Protein AF-A0A4V6J152-F1 (afdb_monomer_lite)

pLDDT: mean 87.38, std 19.33, range [33.75, 98.94]

Sequence (204 aa):
MKRNVLANSVRLAILCTPVIITGLITSVQAAGPCNSADAMTYVCSGSEANGIDLTGSSLNVSTTPGFGVDTTDVHALELTNSGGDLIFKDENQSKIVGGEIGITAINDNSATNMMVSTSGHVNGGSYAVSAQNNGSGATVITTTGTINSGNVGLNVVNGSNTTGLTITTNNEFGVGKDAINAANNGSGATVITKQALLTAETWD

Organism: Raoultella terrigena (NCBI:txid577)

Secondary structure (DSSP, 8-state):
----------------------------S---SEEESSSSEEEE-SEESS-EEEEESSEEEEE-TT-EEE-SSSEEEEEEESSEEEEEEE-S--EEE-SSEEEEEEE-TTEEEEEEEE-SEEEESSEEEEEEE-SSS-EEEEE-S-EEESSEEEEEEE-TT---EEEEE---EEESSEEEEEEE-SSSPEEEEE----------

Structure (mmCIF, N/CA/C/O backbone):
data_AF-A0A4V6J152-F1
#
_entry.id   AF-A0A4V6J152-F1
#
loop_
_atom_site.group_PDB
_atom_site.id
_atom_site.type_symbol
_atom_site.label_atom_id
_atom_site.label_alt_id
_atom_site.label_comp_id
_atom_site.label_asym_id
_atom_site.label_entity_id
_atom_site.label_seq_id
_atom_site.pdbx_PDB_ins_code
_atom_site.Cartn_x
_atom_site.Cartn_y
_atom_site.Cartn_z
_atom_site.occupancy
_atom_site.B_iso_or_equiv
_atom_site.auth_seq_id
_atom_site.auth_comp_id
_atom_site.auth_asym_id
_atom_site.auth_atom_id
_atom_site.pdbx_PDB_model_num
ATOM 1 N N . MET A 1 1 ? 38.956 2.524 43.783 1.00 41.50 1 MET A N 1
ATOM 2 C CA . MET A 1 1 ? 38.528 3.522 42.777 1.00 41.50 1 MET A CA 1
ATOM 3 C C . MET A 1 1 ? 37.089 3.209 42.381 1.00 41.50 1 MET A C 1
ATOM 5 O O . MET A 1 1 ? 36.866 2.195 41.736 1.00 41.50 1 MET A O 1
ATOM 9 N N . LYS A 1 2 ? 36.106 3.994 42.843 1.00 41.44 2 LYS A N 1
ATOM 10 C CA . LYS A 1 2 ? 34.690 3.835 42.464 1.00 41.44 2 LYS A CA 1
ATOM 11 C C . LYS A 1 2 ? 34.427 4.696 41.223 1.00 41.44 2 LYS A C 1
ATOM 13 O O . LYS A 1 2 ? 34.628 5.905 41.276 1.00 41.44 2 LYS A O 1
ATOM 18 N N . ARG A 1 3 ? 34.045 4.073 40.105 1.00 43.59 3 ARG A N 1
ATOM 19 C CA . ARG A 1 3 ? 33.625 4.755 38.871 1.00 43.59 3 ARG A CA 1
ATOM 20 C C . ARG A 1 3 ? 32.152 5.147 39.014 1.00 43.59 3 ARG A C 1
ATOM 22 O O . ARG A 1 3 ? 31.290 4.276 38.993 1.00 43.59 3 ARG A O 1
ATOM 29 N N . ASN A 1 4 ? 31.884 6.443 39.163 1.00 46.09 4 ASN A N 1
ATOM 30 C CA . ASN A 1 4 ? 30.545 7.008 39.006 1.00 46.09 4 ASN A CA 1
ATOM 31 C C . ASN A 1 4 ? 30.176 6.966 37.518 1.00 46.09 4 ASN A C 1
ATOM 33 O O . ASN A 1 4 ? 30.762 7.692 36.718 1.00 46.09 4 ASN A O 1
ATOM 37 N N . VAL A 1 5 ? 29.226 6.109 37.149 1.00 52.84 5 VAL A N 1
ATOM 38 C CA . VAL A 1 5 ? 28.584 6.153 35.833 1.00 52.84 5 VAL A CA 1
ATOM 39 C C . VAL A 1 5 ? 27.413 7.124 35.951 1.00 52.84 5 VAL A C 1
ATOM 41 O O . VAL A 1 5 ? 26.432 6.838 36.631 1.00 52.84 5 VAL A O 1
ATOM 44 N N . LEU A 1 6 ? 27.546 8.305 35.348 1.00 47.34 6 LEU A N 1
ATOM 45 C CA . LEU A 1 6 ? 26.440 9.248 35.199 1.00 47.34 6 LEU A CA 1
ATOM 46 C C . LEU A 1 6 ? 25.456 8.666 34.177 1.00 47.34 6 LEU A C 1
ATOM 48 O O . LEU A 1 6 ? 25.810 8.459 33.017 1.00 47.34 6 LEU A O 1
ATOM 52 N N . ALA A 1 7 ? 24.236 8.369 34.625 1.00 51.12 7 ALA A N 1
ATOM 53 C CA . ALA A 1 7 ? 23.145 7.921 33.773 1.00 51.12 7 ALA A CA 1
ATOM 54 C C . ALA A 1 7 ? 22.702 9.073 32.859 1.00 51.12 7 ALA A C 1
ATOM 56 O O . ALA A 1 7 ? 22.104 10.050 33.309 1.00 51.12 7 ALA A O 1
ATOM 57 N N . ASN A 1 8 ? 23.016 8.959 31.570 1.00 39.25 8 ASN A N 1
ATOM 58 C CA . ASN A 1 8 ? 22.578 9.896 30.546 1.00 39.25 8 ASN A CA 1
ATOM 59 C C . ASN A 1 8 ? 21.123 9.558 30.185 1.00 39.25 8 ASN A C 1
ATOM 61 O O . ASN A 1 8 ? 20.873 8.561 29.512 1.00 39.25 8 ASN A O 1
ATOM 65 N N . SER A 1 9 ? 20.157 10.328 30.687 1.00 46.72 9 SER A N 1
ATOM 66 C CA . SER A 1 9 ? 18.736 10.133 30.379 1.00 46.72 9 SER A CA 1
ATOM 67 C C . SER A 1 9 ? 18.235 11.284 29.511 1.00 46.72 9 SER A C 1
ATOM 69 O O . SER A 1 9 ? 18.218 12.438 29.929 1.00 46.72 9 SER A O 1
ATOM 71 N N . VAL A 1 10 ? 17.842 10.960 28.279 1.00 39.78 10 VAL A N 1
ATOM 72 C CA . VAL A 1 10 ? 17.193 11.888 27.347 1.00 39.78 10 VAL A CA 1
ATOM 73 C C . VAL A 1 10 ? 15.685 11.758 27.544 1.00 39.78 10 VAL A C 1
ATOM 75 O O . VAL A 1 10 ? 15.140 10.662 27.431 1.00 39.78 10 VAL A O 1
ATOM 78 N N . ARG A 1 11 ? 15.000 12.863 27.859 1.00 52.22 11 ARG A N 1
ATOM 79 C CA . ARG A 1 11 ? 13.532 12.927 27.887 1.00 52.22 11 ARG A CA 1
ATOM 80 C C . ARG A 1 11 ? 13.035 13.615 26.621 1.00 52.22 11 ARG A C 1
ATOM 82 O O . ARG A 1 11 ? 13.348 14.778 26.391 1.00 52.22 11 ARG A O 1
ATOM 89 N N . LEU A 1 12 ? 12.264 12.886 25.817 1.00 33.75 12 LEU A N 1
ATOM 90 C CA . LEU A 1 12 ? 11.577 13.406 24.639 1.00 33.75 12 LEU A CA 1
ATOM 91 C C . LEU A 1 12 ? 10.215 13.967 25.075 1.00 33.75 12 LEU A C 1
ATOM 93 O O . LEU A 1 12 ? 9.364 13.218 25.548 1.00 33.75 12 LEU A O 1
ATOM 97 N N . ALA A 1 13 ? 10.020 15.281 24.957 1.00 36.53 13 ALA A N 1
ATOM 98 C CA . ALA A 1 13 ? 8.729 15.924 25.187 1.00 36.53 13 ALA A CA 1
ATOM 99 C C . ALA A 1 13 ? 8.035 16.137 23.835 1.00 36.53 13 ALA A C 1
ATOM 101 O O . ALA A 1 13 ? 8.492 16.941 23.025 1.00 36.53 13 ALA A O 1
ATOM 102 N N . ILE A 1 14 ? 6.948 15.406 23.582 1.00 45.44 14 ILE A N 1
ATOM 103 C CA . ILE A 1 14 ? 6.098 15.623 22.407 1.00 45.44 14 ILE A CA 1
ATOM 104 C C . ILE A 1 14 ? 5.148 16.776 22.742 1.00 45.44 14 ILE A C 1
ATOM 106 O O . ILE A 1 14 ? 4.235 16.626 23.552 1.00 45.44 14 ILE A O 1
ATOM 110 N N . LEU A 1 15 ? 5.381 17.945 22.143 1.00 43.62 15 LEU A N 1
ATOM 111 C CA . LEU A 1 15 ? 4.451 19.071 22.197 1.00 43.62 15 LEU A CA 1
ATOM 112 C C . LEU A 1 15 ? 3.338 18.828 21.173 1.00 43.62 15 LEU A C 1
ATOM 114 O O . LEU A 1 15 ? 3.529 19.035 19.979 1.00 43.62 15 LEU A O 1
ATOM 118 N N . CYS A 1 16 ? 2.177 18.372 21.640 1.00 41.34 16 CYS A N 1
ATOM 119 C CA . CYS A 1 16 ? 0.971 18.292 20.824 1.00 41.34 16 CYS A CA 1
ATOM 120 C C . CYS A 1 16 ? 0.215 19.621 20.954 1.00 41.34 16 CYS A C 1
ATOM 122 O O . CYS A 1 16 ? -0.564 19.817 21.884 1.00 41.34 16 CYS A O 1
ATOM 124 N N . THR A 1 17 ? 0.499 20.581 20.073 1.00 43.53 17 THR A N 1
ATOM 125 C CA . THR A 1 17 ? -0.325 21.791 19.960 1.00 43.53 17 THR A CA 1
ATOM 126 C C . THR A 1 17 ? -1.456 21.515 18.971 1.00 43.53 17 THR A C 1
ATOM 128 O O . THR A 1 17 ? -1.154 21.222 17.811 1.00 43.53 17 THR A O 1
ATOM 131 N N . PRO A 1 18 ? -2.739 21.596 19.368 1.00 55.41 18 PRO A N 1
ATOM 132 C CA . PRO A 1 18 ? -3.831 21.435 18.421 1.00 55.41 18 PRO A CA 1
ATOM 133 C C . PRO A 1 18 ? -3.817 22.594 17.422 1.00 55.41 18 PRO A C 1
ATOM 135 O O . PRO A 1 18 ? -3.805 23.764 17.808 1.00 55.41 18 PRO A O 1
ATOM 138 N N . VAL A 1 19 ? -3.828 22.268 16.131 1.00 57.06 19 VAL A N 1
ATOM 139 C CA . VAL A 1 19 ? -4.108 23.241 15.076 1.00 57.06 19 VAL A CA 1
ATOM 140 C C . VAL A 1 19 ? -5.620 23.445 15.053 1.00 57.06 19 VAL A C 1
ATOM 142 O O . VAL A 1 19 ? -6.371 22.529 14.729 1.00 57.06 19 VAL A O 1
ATOM 145 N N . ILE A 1 20 ? -6.077 24.639 15.427 1.00 54.41 20 ILE A N 1
ATOM 146 C CA . ILE A 1 20 ? -7.471 25.052 15.253 1.00 54.41 20 ILE A CA 1
ATOM 147 C C . ILE A 1 20 ? -7.547 25.779 13.910 1.00 54.41 20 ILE A C 1
ATOM 149 O O . ILE A 1 20 ? -7.072 26.907 13.792 1.00 54.41 20 ILE A O 1
ATOM 153 N N . ILE A 1 21 ? -8.124 25.133 12.895 1.00 52.88 21 ILE A N 1
ATOM 154 C CA . ILE A 1 21 ? -8.462 25.788 11.626 1.00 52.88 21 ILE A CA 1
ATOM 155 C C . ILE A 1 21 ? -9.874 26.361 11.768 1.00 52.88 21 ILE A C 1
ATOM 157 O O . ILE A 1 21 ? -10.846 25.616 11.877 1.00 52.88 21 ILE A O 1
ATOM 161 N N . THR A 1 22 ? -9.998 27.687 11.789 1.00 53.81 22 THR A N 1
ATOM 162 C CA . THR A 1 22 ? -11.284 28.395 11.772 1.00 53.81 22 THR A CA 1
ATOM 163 C C . THR A 1 22 ? -11.578 29.000 10.396 1.00 53.81 22 THR A C 1
ATOM 165 O O . THR A 1 22 ? -10.876 29.900 9.945 1.00 53.81 22 THR A O 1
ATOM 168 N N . GLY A 1 23 ? -12.698 28.566 9.800 1.00 48.41 23 GLY A N 1
ATOM 169 C CA . GLY A 1 23 ? -13.441 29.252 8.724 1.00 48.41 23 GLY A CA 1
ATOM 170 C C . GLY A 1 23 ? -13.255 28.649 7.323 1.00 48.41 23 GLY A C 1
ATOM 171 O O . GLY A 1 23 ? -12.183 28.160 7.009 1.00 48.41 23 GLY A O 1
ATOM 172 N N . LEU A 1 24 ? -14.223 28.656 6.399 1.00 43.69 24 LEU A N 1
ATOM 173 C CA . LEU A 1 24 ? -15.630 29.086 6.358 1.00 43.69 24 LEU A CA 1
ATOM 174 C C . LEU A 1 24 ? -16.245 28.395 5.109 1.00 43.69 24 LEU A C 1
ATOM 176 O O . LEU A 1 24 ? -15.623 28.377 4.051 1.00 43.69 24 LEU A O 1
ATOM 180 N N . ILE A 1 25 ? -17.438 27.806 5.228 1.00 67.31 25 ILE A N 1
ATOM 181 C CA . ILE A 1 25 ? -18.128 27.004 4.193 1.00 67.31 25 ILE A CA 1
ATOM 182 C C . ILE A 1 25 ? -18.664 27.833 3.010 1.00 67.31 25 ILE A C 1
ATOM 184 O O . ILE A 1 25 ? -19.407 28.779 3.243 1.00 67.31 25 ILE A O 1
ATOM 188 N N . THR A 1 26 ? -18.419 27.412 1.757 1.00 39.34 26 THR A N 1
ATOM 189 C CA . THR A 1 26 ? -19.343 27.641 0.616 1.00 39.34 26 THR A CA 1
ATOM 190 C C . THR A 1 26 ? -19.213 26.563 -0.475 1.00 39.34 26 THR A C 1
ATOM 192 O O . THR A 1 26 ? -18.421 26.669 -1.402 1.00 39.34 26 THR A O 1
ATOM 195 N N . SER A 1 27 ? -20.013 25.503 -0.363 1.00 38.28 27 SER A N 1
ATOM 196 C CA . SER A 1 27 ? -20.834 24.896 -1.431 1.00 38.28 27 SER A CA 1
ATOM 197 C C . SER A 1 27 ? -21.295 23.516 -0.963 1.00 38.28 27 SER A C 1
ATOM 199 O O . SER A 1 27 ? -20.507 22.691 -0.514 1.00 38.28 27 SER A O 1
ATOM 201 N N . VAL A 1 28 ? -22.609 23.291 -1.015 1.00 41.38 28 VAL A N 1
ATOM 202 C CA . VAL A 1 28 ? -23.239 21.993 -0.758 1.00 41.38 28 VAL A CA 1
ATOM 203 C C . VAL A 1 28 ? -23.026 21.134 -2.002 1.00 41.38 28 VAL A C 1
ATOM 205 O O . VAL A 1 28 ? -23.906 20.983 -2.842 1.00 41.38 28 VAL A O 1
ATOM 208 N N . GLN A 1 29 ? -21.813 20.625 -2.147 1.00 39.59 29 GLN A N 1
ATOM 209 C CA . GLN A 1 29 ? -21.581 19.328 -2.756 1.00 39.59 29 GLN A CA 1
ATOM 210 C C . GLN A 1 29 ? -21.375 18.396 -1.565 1.00 39.59 29 GLN A C 1
ATOM 212 O O . GLN A 1 29 ? -20.727 18.803 -0.601 1.00 39.59 29 GLN A O 1
ATOM 217 N N . ALA A 1 30 ? -21.982 17.207 -1.554 1.00 40.59 30 ALA A N 1
ATOM 218 C CA . ALA A 1 30 ? -21.592 16.198 -0.576 1.00 40.59 30 ALA A CA 1
ATOM 219 C C . ALA A 1 30 ? -20.097 15.967 -0.810 1.00 40.59 30 ALA A C 1
ATOM 221 O O . ALA A 1 30 ? -19.714 15.370 -1.814 1.00 40.59 30 ALA A O 1
ATOM 222 N N . ALA A 1 31 ? -19.271 16.610 0.014 1.00 56.25 31 ALA A N 1
ATOM 223 C CA . ALA A 1 31 ? -17.834 16.500 -0.039 1.00 56.25 31 ALA A CA 1
ATOM 224 C C . ALA A 1 31 ? -17.567 15.007 0.100 1.00 56.25 31 ALA A C 1
ATOM 226 O O . ALA A 1 31 ? -17.970 14.415 1.103 1.00 56.25 31 ALA A O 1
ATOM 227 N N . GLY A 1 32 ? -17.029 14.389 -0.954 1.00 71.12 32 GLY A N 1
ATOM 228 C CA . GLY A 1 32 ? -16.692 12.976 -0.904 1.00 71.12 32 GLY A CA 1
ATOM 229 C C . GLY A 1 32 ? -15.794 12.724 0.310 1.00 71.12 32 GLY A C 1
ATOM 230 O O . GLY A 1 32 ? -15.137 13.657 0.788 1.00 71.12 32 GLY A O 1
ATOM 231 N N . PRO A 1 33 ? -15.748 11.489 0.822 1.00 87.25 33 PRO A N 1
ATOM 232 C CA . PRO A 1 33 ? -14.997 11.182 2.036 1.00 87.25 33 PRO A CA 1
ATOM 233 C C . PRO A 1 33 ? -13.556 11.673 2.004 1.00 87.25 33 PRO A C 1
ATOM 235 O O . PRO A 1 33 ? -13.026 12.074 3.034 1.00 87.25 33 PRO A O 1
ATOM 238 N N . CYS A 1 34 ? -12.946 11.693 0.818 1.00 93.00 34 CYS A N 1
ATOM 239 C CA . CYS A 1 34 ? -11.611 12.210 0.567 1.00 93.00 34 CYS A CA 1
ATOM 240 C C . CYS A 1 34 ? -11.671 13.501 -0.254 1.00 93.00 34 CYS A C 1
ATOM 242 O O . CYS A 1 34 ? -11.958 13.479 -1.451 1.00 93.00 34 CYS A O 1
ATOM 244 N N . ASN A 1 35 ? -11.352 14.626 0.384 1.00 90.44 35 ASN A N 1
ATOM 245 C CA . ASN A 1 35 ? -11.324 15.934 -0.268 1.00 90.44 35 ASN A CA 1
ATOM 246 C C . ASN A 1 35 ? -9.907 16.286 -0.720 1.00 90.44 35 ASN A C 1
ATOM 248 O O . ASN A 1 35 ? -8.951 16.102 0.036 1.00 90.44 35 ASN A O 1
ATOM 252 N N . SER A 1 36 ? -9.771 16.820 -1.936 1.00 84.25 36 SER A N 1
ATOM 253 C CA . SER A 1 36 ? -8.486 17.295 -2.452 1.00 84.25 36 SER A CA 1
ATOM 254 C C . SER A 1 36 ? -8.027 18.533 -1.672 1.00 84.25 36 SER A C 1
ATOM 256 O O . SER A 1 36 ? -8.687 19.574 -1.721 1.00 84.25 36 SER A O 1
ATOM 258 N N . ALA A 1 37 ? -6.902 18.437 -0.967 1.00 73.69 37 ALA A N 1
ATOM 259 C CA . ALA A 1 37 ? -6.234 19.575 -0.335 1.00 73.69 37 ALA A CA 1
ATOM 260 C C . ALA A 1 37 ? -5.439 20.413 -1.359 1.00 73.69 37 ALA A C 1
ATOM 262 O O . ALA A 1 37 ? -5.283 21.619 -1.181 1.00 73.69 37 ALA A O 1
ATOM 263 N N . ASP A 1 38 ? -4.981 19.778 -2.443 1.00 78.75 38 ASP A N 1
ATOM 264 C CA . ASP A 1 38 ? -4.366 20.376 -3.632 1.00 78.75 38 ASP A CA 1
ATOM 265 C C . ASP A 1 38 ? -4.446 19.384 -4.817 1.00 78.75 38 ASP A C 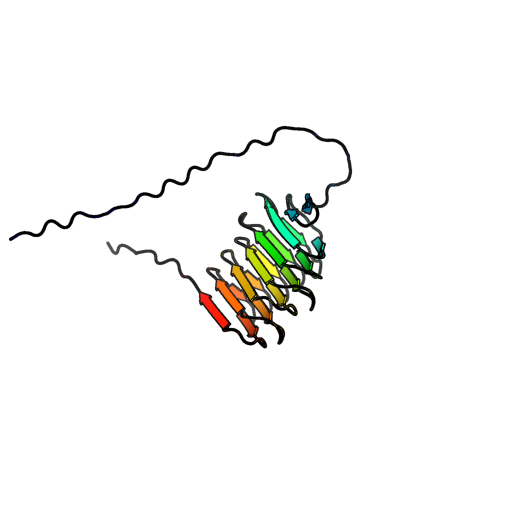1
ATOM 267 O O . ASP A 1 38 ? -5.191 18.409 -4.756 1.00 78.75 38 ASP A O 1
ATOM 271 N N . ALA A 1 39 ? -3.712 19.626 -5.911 1.00 73.56 39 ALA A N 1
ATOM 272 C CA . ALA A 1 39 ? -3.819 18.842 -7.147 1.00 73.56 39 ALA A CA 1
ATOM 273 C C . ALA A 1 39 ? -3.516 17.334 -6.998 1.00 73.56 39 ALA A C 1
ATOM 275 O O . ALA A 1 39 ? -3.868 16.569 -7.895 1.00 73.56 39 ALA A O 1
ATOM 276 N N . MET A 1 40 ? -2.836 16.906 -5.927 1.00 81.94 40 MET A N 1
ATOM 277 C CA . MET A 1 40 ? -2.374 15.516 -5.749 1.00 81.94 40 MET A CA 1
ATOM 278 C C . MET A 1 40 ? -2.537 15.004 -4.308 1.00 81.94 40 MET A C 1
ATOM 280 O O . MET A 1 40 ? -2.317 13.819 -4.050 1.00 81.94 40 MET A O 1
ATOM 284 N N . THR A 1 41 ? -2.936 15.869 -3.372 1.00 91.56 41 THR A N 1
ATOM 285 C CA . THR A 1 41 ? -3.114 15.544 -1.956 1.00 91.56 41 THR A CA 1
ATOM 286 C C . THR A 1 41 ? -4.587 15.407 -1.599 1.00 91.56 41 THR A C 1
ATOM 288 O O . THR A 1 41 ? -5.382 16.301 -1.877 1.00 91.56 41 THR A O 1
ATOM 291 N N . TYR A 1 42 ? -4.943 14.326 -0.911 1.00 95.00 42 TYR A N 1
ATOM 292 C CA . TYR A 1 42 ? -6.293 14.025 -0.448 1.00 95.00 42 TYR A CA 1
ATOM 293 C C . TYR A 1 42 ? -6.309 13.840 1.069 1.00 95.00 42 TYR A C 1
ATOM 295 O O . TYR A 1 42 ? -5.433 13.190 1.645 1.00 95.00 42 TYR A O 1
ATOM 303 N N . VAL A 1 43 ? -7.331 14.394 1.716 1.00 96.06 43 VAL A N 1
ATOM 304 C CA . VAL A 1 43 ? -7.587 14.212 3.147 1.00 96.06 43 VAL A CA 1
ATOM 305 C C . VAL A 1 43 ? -8.937 13.525 3.310 1.00 96.06 43 VAL A C 1
ATOM 307 O O . VAL A 1 43 ? -9.978 14.099 2.984 1.00 96.06 43 VAL A O 1
ATOM 310 N N . CYS A 1 44 ? -8.894 12.286 3.789 1.00 96.94 44 CYS A N 1
ATOM 311 C CA . CYS A 1 44 ? -10.041 11.423 4.014 1.00 96.94 44 CYS A CA 1
ATOM 312 C C . CYS A 1 44 ? -10.578 11.564 5.441 1.00 96.94 44 CYS A C 1
ATOM 314 O O . CYS A 1 44 ? -9.818 11.503 6.408 1.00 96.94 44 CYS A O 1
ATOM 316 N N 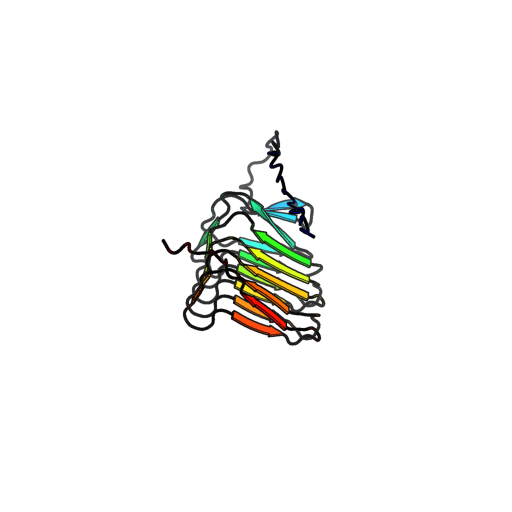. SER A 1 45 ? -11.887 11.746 5.581 1.00 95.50 45 SER A N 1
ATOM 317 C CA . SER A 1 45 ? -12.563 12.003 6.853 1.00 95.50 45 SER A CA 1
ATOM 318 C C . SER A 1 45 ? -13.972 11.417 6.863 1.00 95.50 45 SER A C 1
ATOM 320 O O . SER A 1 45 ? -14.534 11.152 5.807 1.00 95.50 45 SER A O 1
ATOM 322 N N . GLY A 1 46 ? -14.549 11.254 8.055 1.00 94.00 46 GLY A N 1
ATOM 323 C CA . GLY A 1 46 ? -15.908 10.733 8.205 1.00 94.00 46 GLY A CA 1
ATOM 324 C C . GLY A 1 46 ? -16.009 9.211 8.072 1.00 94.00 46 GLY A C 1
ATOM 325 O O . GLY A 1 46 ? -15.018 8.514 7.882 1.00 94.00 46 GLY A O 1
ATOM 326 N N . SER A 1 47 ? -17.226 8.695 8.232 1.00 93.69 47 SER A N 1
ATOM 327 C CA . SER A 1 47 ? -17.506 7.262 8.162 1.00 93.69 47 SER A CA 1
ATOM 328 C C . SER A 1 47 ? -18.313 6.961 6.912 1.00 93.69 47 SER A C 1
ATOM 330 O O . SER A 1 47 ? -19.393 7.517 6.728 1.00 93.69 47 SER A O 1
ATOM 332 N N . GLU A 1 48 ? -17.831 6.009 6.128 1.00 93.94 48 GLU A N 1
ATOM 333 C CA . GLU A 1 48 ? -18.400 5.655 4.836 1.00 93.94 48 GLU A CA 1
ATOM 334 C C . GLU A 1 48 ? -18.917 4.225 4.817 1.00 93.94 48 GLU A C 1
ATOM 336 O O . GLU A 1 48 ? -18.335 3.327 5.427 1.00 93.94 48 GLU A O 1
ATOM 341 N N . ALA A 1 49 ? -20.013 4.027 4.087 1.00 95.19 49 ALA A N 1
ATOM 342 C CA . ALA A 1 49 ? -20.612 2.715 3.846 1.00 95.19 49 ALA A CA 1
ATOM 343 C C . ALA A 1 49 ? -20.375 2.200 2.416 1.00 95.19 49 ALA A C 1
ATOM 345 O O . ALA A 1 49 ? -20.765 1.081 2.102 1.00 95.19 49 ALA A O 1
ATOM 346 N N . ASN A 1 50 ? -19.765 3.020 1.557 1.00 95.94 50 ASN A N 1
ATOM 347 C CA . ASN A 1 50 ? -19.409 2.667 0.185 1.00 95.94 50 ASN A CA 1
ATOM 348 C C . ASN A 1 50 ? -17.884 2.684 0.044 1.00 95.94 50 ASN A C 1
ATOM 350 O O . ASN A 1 50 ? -17.205 3.423 0.763 1.00 95.94 50 ASN A O 1
ATOM 354 N N . GLY A 1 51 ? -17.366 1.899 -0.896 1.00 96.44 51 GLY A N 1
ATOM 355 C CA . GLY A 1 51 ? -15.965 1.928 -1.290 1.00 96.44 51 GLY A CA 1
ATOM 356 C C . GLY A 1 51 ? -15.551 3.300 -1.821 1.00 96.44 51 GLY A C 1
ATOM 357 O O . GLY A 1 51 ? -16.365 4.071 -2.339 1.00 96.44 51 GLY A O 1
ATOM 358 N N . ILE A 1 52 ? -14.271 3.613 -1.654 1.00 97.06 52 ILE A N 1
ATOM 359 C CA . ILE A 1 52 ? -13.666 4.862 -2.103 1.00 97.06 52 ILE A CA 1
ATOM 360 C C . ILE A 1 52 ? -12.623 4.547 -3.167 1.00 97.06 52 ILE A C 1
ATOM 362 O O . ILE A 1 52 ? -11.623 3.896 -2.869 1.00 97.06 52 ILE A O 1
ATOM 366 N N . ASP A 1 53 ? -12.801 5.130 -4.349 1.00 96.50 53 ASP A N 1
ATOM 367 C CA . ASP A 1 53 ? -11.862 4.996 -5.459 1.00 96.50 53 ASP A CA 1
ATOM 368 C C . ASP A 1 53 ? -11.167 6.338 -5.716 1.00 96.50 53 ASP A C 1
ATOM 370 O O . ASP A 1 53 ? -11.812 7.348 -6.016 1.00 96.50 53 ASP A O 1
ATOM 374 N N . LEU A 1 54 ? -9.838 6.362 -5.609 1.00 95.75 54 LEU A N 1
ATOM 375 C CA . LEU A 1 54 ? -9.011 7.528 -5.915 1.00 95.75 54 LEU A CA 1
ATOM 376 C C . LEU A 1 54 ? -8.045 7.205 -7.050 1.00 95.75 54 LEU A C 1
ATOM 378 O O . LEU A 1 54 ? -7.225 6.292 -6.960 1.00 95.75 54 LEU A O 1
ATOM 382 N N . THR A 1 55 ? -8.096 8.015 -8.104 1.00 94.62 55 THR A N 1
ATOM 383 C CA . THR A 1 55 ? -7.208 7.908 -9.265 1.00 94.62 55 THR A CA 1
ATOM 384 C C . THR A 1 55 ? -6.388 9.183 -9.431 1.00 94.62 55 THR A C 1
ATOM 386 O O . THR A 1 55 ? -6.947 10.278 -9.347 1.00 94.62 55 THR A O 1
ATOM 389 N N . GLY A 1 56 ? -5.090 9.078 -9.720 1.00 91.75 56 GLY A N 1
ATOM 390 C CA . GLY A 1 56 ? -4.233 10.256 -9.906 1.00 91.75 56 GLY A CA 1
ATOM 391 C C . GLY A 1 56 ? -2.975 9.993 -10.730 1.00 91.75 56 GLY A C 1
ATOM 392 O O . GLY A 1 56 ? -2.627 8.851 -11.014 1.00 91.75 56 GLY A O 1
ATOM 393 N N . SER A 1 57 ? -2.288 11.065 -11.135 1.00 93.12 57 SER A N 1
ATOM 394 C CA . SER A 1 57 ? -0.929 11.020 -11.715 1.00 93.12 57 SER A CA 1
ATOM 395 C C . SER A 1 57 ? 0.178 11.198 -10.666 1.00 93.12 57 SER A C 1
ATOM 397 O O . SER A 1 57 ? 1.346 11.335 -11.017 1.00 93.12 57 SER A O 1
ATOM 399 N N . SER A 1 58 ? -0.239 11.334 -9.410 1.00 94.69 58 SER A N 1
ATOM 400 C CA . SER A 1 58 ? 0.460 11.132 -8.145 1.00 94.69 58 SER A CA 1
ATOM 401 C C . SER A 1 58 ? -0.638 11.167 -7.078 1.00 94.69 58 SER A C 1
ATOM 403 O O . SER A 1 58 ? -1.610 11.918 -7.224 1.00 94.69 58 SER A O 1
ATOM 405 N N . LEU A 1 59 ? -0.520 10.351 -6.036 1.00 96.75 59 LEU A N 1
ATOM 406 C CA . LEU A 1 59 ? -1.491 10.292 -4.947 1.00 96.75 59 LEU A CA 1
ATOM 407 C C . LEU A 1 59 ? -0.779 10.487 -3.613 1.00 96.75 59 LEU A C 1
ATOM 409 O O . LEU A 1 59 ? 0.109 9.719 -3.262 1.00 96.75 59 LEU A O 1
ATOM 413 N N . ASN A 1 60 ? -1.207 11.483 -2.846 1.00 97.25 60 ASN A N 1
ATOM 414 C CA . ASN A 1 60 ? -0.794 11.689 -1.464 1.00 97.25 60 ASN A CA 1
ATOM 415 C C . ASN A 1 60 ? -2.036 11.738 -0.570 1.00 97.25 60 ASN A C 1
ATOM 417 O O . ASN A 1 60 ? -2.687 12.767 -0.432 1.00 97.25 60 ASN A O 1
ATOM 421 N N . VAL A 1 61 ? -2.407 10.601 -0.003 1.00 98.12 61 VAL A N 1
ATOM 422 C CA . VAL A 1 61 ? -3.663 10.395 0.711 1.00 98.12 61 VAL A CA 1
ATOM 423 C C . VAL A 1 61 ? -3.381 10.268 2.202 1.00 98.12 61 VAL A C 1
ATOM 425 O O . VAL A 1 61 ? -2.569 9.445 2.623 1.00 98.12 61 VAL A O 1
ATOM 428 N N . SER A 1 62 ? -4.074 11.060 3.013 1.00 97.69 62 SER A N 1
ATOM 429 C CA . SER A 1 62 ? -4.018 10.987 4.475 1.00 97.69 62 SER A CA 1
ATOM 430 C C . SER A 1 62 ? -5.411 10.893 5.082 1.00 97.69 62 SER A C 1
ATOM 432 O O . SER A 1 62 ? -6.391 11.261 4.439 1.00 97.69 62 SER A O 1
ATOM 434 N N . THR A 1 63 ? -5.513 10.401 6.312 1.00 97.81 63 THR A N 1
ATOM 435 C CA . THR A 1 63 ? -6.789 10.303 7.037 1.00 97.81 63 THR A CA 1
ATOM 436 C C . THR A 1 63 ? -6.872 11.332 8.166 1.00 97.81 63 THR A C 1
ATOM 438 O O . THR A 1 63 ? -5.853 11.858 8.623 1.00 97.81 63 THR A O 1
ATOM 441 N N . THR A 1 64 ? -8.081 11.611 8.652 1.00 96.62 64 THR A N 1
ATOM 442 C CA . THR A 1 64 ? -8.328 12.350 9.901 1.00 96.62 64 THR A CA 1
ATOM 443 C C . THR A 1 64 ? -8.886 11.427 10.985 1.00 96.62 64 THR A C 1
ATOM 445 O O . THR A 1 64 ? -9.434 10.369 10.666 1.00 96.62 64 THR A O 1
ATOM 448 N N . PRO A 1 65 ? -8.845 11.824 12.271 1.00 97.06 65 PRO A N 1
ATOM 449 C CA . PRO A 1 65 ? -9.565 11.113 13.322 1.00 97.06 65 PRO A CA 1
ATOM 450 C C . PRO A 1 65 ? -11.035 10.879 12.960 1.00 97.06 65 PRO A C 1
ATOM 452 O O . PRO A 1 65 ? -11.707 11.778 12.452 1.00 97.06 65 PRO A O 1
ATOM 455 N N . GLY A 1 66 ? -11.522 9.667 13.228 1.00 94.06 66 GLY A N 1
ATOM 456 C CA . GLY A 1 66 ? -12.891 9.258 12.910 1.00 94.06 66 GLY A CA 1
ATOM 457 C C . GLY A 1 66 ? -13.113 8.826 11.460 1.00 94.06 66 GLY A C 1
ATOM 458 O O . GLY A 1 66 ? -14.249 8.500 11.126 1.00 94.06 66 GLY A O 1
ATOM 459 N N . PHE A 1 67 ? -12.070 8.806 10.620 1.00 97.69 67 PHE A N 1
ATOM 460 C CA . PHE A 1 67 ? -12.169 8.204 9.298 1.00 97.69 67 PHE A CA 1
ATOM 461 C C . PHE A 1 67 ? -12.426 6.690 9.391 1.00 97.69 67 PHE A C 1
ATOM 463 O O . PHE A 1 67 ? -11.829 5.986 10.212 1.00 97.69 67 PHE A O 1
ATOM 470 N N . GLY A 1 68 ? -13.299 6.178 8.530 1.00 97.88 68 GLY A N 1
ATOM 471 C CA . GLY A 1 68 ? -13.507 4.747 8.360 1.00 97.88 68 GLY A CA 1
ATOM 472 C C . GLY A 1 68 ? -14.353 4.432 7.135 1.00 97.88 68 GLY A C 1
ATOM 473 O O . GLY A 1 68 ? -15.183 5.233 6.719 1.00 97.88 68 GLY A O 1
ATOM 474 N N . VAL A 1 69 ? -14.151 3.244 6.585 1.00 98.44 69 VAL A N 1
ATOM 475 C CA . VAL A 1 69 ? -14.947 2.672 5.503 1.00 98.44 69 VAL A CA 1
ATOM 476 C C . VAL A 1 69 ?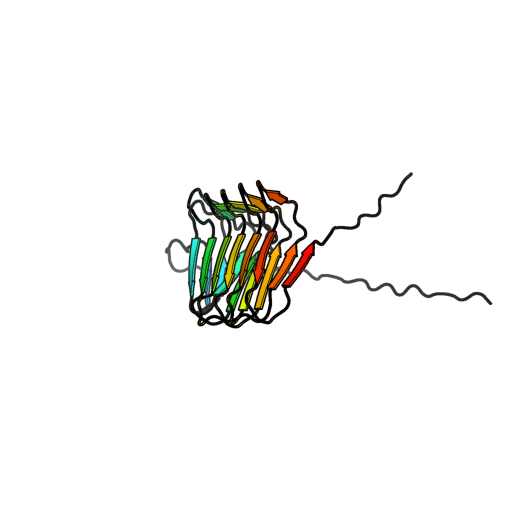 -15.370 1.277 5.937 1.00 98.44 69 VAL A C 1
ATOM 478 O O . VAL A 1 69 ? -14.524 0.451 6.273 1.00 98.44 69 VAL A O 1
ATOM 481 N N . ASP A 1 70 ? -16.671 1.021 5.965 1.00 97.94 70 ASP A N 1
ATOM 482 C CA . ASP A 1 70 ? -17.250 -0.284 6.281 1.00 97.94 70 ASP A CA 1
ATOM 483 C C . ASP A 1 70 ? -18.264 -0.637 5.197 1.00 97.94 70 ASP A C 1
ATOM 485 O O . ASP A 1 70 ? -19.425 -0.231 5.255 1.00 97.94 70 ASP A O 1
ATOM 489 N N . THR A 1 71 ? -17.785 -1.322 4.162 1.00 97.81 71 THR A N 1
ATOM 490 C CA . THR A 1 71 ? -18.543 -1.601 2.941 1.00 97.81 71 THR A CA 1
ATOM 491 C C . THR A 1 71 ? -18.526 -3.087 2.597 1.00 97.81 71 THR A C 1
ATOM 493 O O . THR A 1 71 ? -17.627 -3.842 2.971 1.00 97.81 71 THR A O 1
ATOM 496 N N . THR A 1 72 ? -19.531 -3.508 1.833 1.00 97.94 72 THR A N 1
ATOM 497 C CA . THR A 1 72 ? -19.562 -4.811 1.158 1.00 97.94 72 THR A CA 1
ATOM 498 C C . THR A 1 72 ? -19.020 -4.757 -0.270 1.00 97.94 72 THR A C 1
ATOM 500 O O . THR A 1 72 ? -18.975 -5.793 -0.932 1.00 97.94 72 THR A O 1
ATOM 503 N N . ASP A 1 73 ? -18.644 -3.574 -0.763 1.00 98.19 73 ASP A N 1
ATOM 504 C CA . ASP A 1 73 ? -17.996 -3.418 -2.065 1.00 98.19 73 ASP A CA 1
ATOM 505 C C . ASP A 1 73 ? -16.682 -4.197 -2.105 1.00 98.19 73 ASP A C 1
ATOM 507 O O . ASP A 1 73 ? -16.059 -4.453 -1.073 1.00 98.19 73 ASP A O 1
ATOM 511 N N . VAL A 1 74 ? -16.249 -4.579 -3.309 1.00 98.31 74 VAL A N 1
ATOM 512 C CA . VAL A 1 74 ? -15.041 -5.399 -3.495 1.00 98.31 74 VAL A CA 1
ATOM 513 C C . VAL A 1 74 ? -13.844 -4.771 -2.783 1.00 98.31 74 VAL A C 1
ATOM 515 O O . VAL A 1 74 ? -13.133 -5.482 -2.075 1.00 98.31 74 VAL A O 1
ATOM 518 N N . HIS A 1 75 ? -13.669 -3.456 -2.909 1.00 98.25 75 HIS A N 1
ATOM 519 C CA . HIS A 1 75 ? -12.611 -2.689 -2.262 1.00 98.25 75 HIS A CA 1
ATOM 520 C C . HIS A 1 75 ? -13.228 -1.666 -1.300 1.00 98.25 75 HIS A C 1
ATOM 522 O O . HIS A 1 75 ? -14.182 -0.983 -1.665 1.00 98.25 75 HIS A O 1
ATOM 528 N N . ALA A 1 76 ? -12.681 -1.519 -0.089 1.00 98.44 76 ALA A N 1
ATOM 529 C CA . ALA A 1 76 ? -13.046 -0.378 0.757 1.00 98.44 76 ALA A CA 1
ATOM 530 C C . ALA A 1 76 ? -12.301 0.894 0.348 1.00 98.44 76 ALA A C 1
ATOM 532 O O . ALA A 1 76 ? -12.892 1.969 0.287 1.00 98.44 76 ALA A O 1
ATOM 533 N N . LEU A 1 77 ? -11.012 0.771 0.036 1.00 98.44 77 LEU A N 1
ATOM 534 C CA . LEU A 1 77 ? -10.212 1.853 -0.522 1.00 98.44 77 LEU A CA 1
ATOM 535 C C . LEU A 1 77 ? -9.398 1.334 -1.706 1.00 98.44 77 LEU A C 1
ATOM 537 O O . LEU A 1 77 ? -8.530 0.480 -1.518 1.00 98.44 77 LEU A O 1
ATOM 541 N N . GLU A 1 78 ? -9.641 1.863 -2.901 1.00 98.69 78 GLU A N 1
ATOM 542 C CA . GLU A 1 78 ? -8.851 1.603 -4.104 1.00 98.69 78 GLU A CA 1
ATOM 543 C C . GLU A 1 78 ? -8.081 2.861 -4.525 1.00 98.69 78 GLU A C 1
ATOM 545 O O . GLU A 1 78 ? -8.644 3.923 -4.780 1.00 98.69 78 GLU A O 1
ATOM 550 N N . LEU A 1 79 ? -6.755 2.747 -4.580 1.00 98.56 79 LEU A N 1
ATOM 551 C CA . LEU A 1 79 ? -5.832 3.821 -4.927 1.00 98.56 79 LEU A CA 1
ATOM 552 C C . LEU A 1 79 ? -5.098 3.444 -6.212 1.00 98.56 79 LEU A C 1
ATOM 554 O O . LEU A 1 79 ? -4.221 2.579 -6.189 1.00 98.56 79 LEU A O 1
ATOM 558 N N . THR A 1 80 ? -5.422 4.109 -7.317 1.00 98.12 80 THR A N 1
ATOM 559 C CA . THR A 1 80 ? -4.805 3.854 -8.625 1.00 98.12 80 THR A CA 1
ATOM 560 C C . THR A 1 80 ? -3.966 5.044 -9.068 1.00 98.12 80 THR A C 1
ATOM 562 O O . THR A 1 80 ? -4.469 6.133 -9.353 1.00 98.12 80 THR A O 1
ATOM 565 N N . ASN A 1 81 ? -2.659 4.835 -9.139 1.00 98.19 81 ASN A N 1
ATOM 566 C CA . ASN A 1 81 ? -1.688 5.865 -9.441 1.00 98.19 81 ASN A CA 1
ATOM 567 C C . ASN A 1 81 ? -0.989 5.611 -10.781 1.00 98.19 81 ASN A C 1
ATOM 569 O O . ASN A 1 81 ? -0.275 4.627 -10.971 1.00 98.19 81 ASN A O 1
ATOM 573 N N . SER A 1 82 ? -1.168 6.555 -11.699 1.00 97.44 82 SER A N 1
ATOM 574 C CA . SER A 1 82 ? -0.672 6.493 -13.077 1.00 97.44 82 SER A CA 1
ATOM 575 C C . SER A 1 82 ? 0.706 7.142 -13.273 1.00 97.44 82 SER A C 1
ATOM 577 O O . SER A 1 82 ? 1.304 7.006 -14.338 1.00 97.44 82 SER A O 1
ATOM 579 N N . GLY A 1 83 ? 1.239 7.846 -12.268 1.00 95.25 83 GLY A N 1
ATOM 580 C CA . GLY A 1 83 ? 2.518 8.561 -12.344 1.00 95.25 83 GLY A CA 1
ATOM 581 C C . GLY A 1 83 ? 3.021 8.990 -10.966 1.00 95.25 83 GLY A C 1
ATOM 582 O O . GLY A 1 83 ? 2.291 8.890 -9.993 1.00 95.25 83 GLY A O 1
ATOM 583 N N . GLY A 1 84 ? 4.264 9.461 -10.848 1.00 97.38 84 GLY A N 1
ATOM 584 C CA . GLY A 1 84 ? 4.796 9.934 -9.560 1.00 97.38 84 GLY A CA 1
ATOM 585 C C . GLY A 1 84 ? 4.631 8.921 -8.415 1.00 97.38 84 GLY A C 1
ATOM 586 O O . GLY A 1 84 ? 4.575 7.711 -8.644 1.00 97.38 84 GLY A O 1
ATOM 587 N N . ASP A 1 85 ? 4.543 9.408 -7.179 1.00 98.25 85 ASP A N 1
ATOM 588 C CA . ASP A 1 85 ? 4.426 8.547 -6.000 1.00 98.25 85 ASP A CA 1
ATOM 589 C C . ASP A 1 85 ? 2.961 8.305 -5.604 1.00 98.25 85 ASP A C 1
ATOM 591 O O . ASP A 1 85 ? 2.121 9.203 -5.729 1.00 98.25 85 ASP A O 1
ATOM 595 N N . LEU A 1 86 ? 2.690 7.103 -5.082 1.00 98.69 86 LEU A N 1
ATOM 596 C CA . LEU A 1 86 ? 1.489 6.769 -4.314 1.00 98.69 86 LEU A CA 1
ATOM 597 C C . LEU A 1 86 ? 1.876 6.686 -2.841 1.00 98.69 86 LEU A C 1
ATOM 599 O O . LEU A 1 86 ? 2.671 5.834 -2.443 1.00 98.69 86 LEU A O 1
ATOM 603 N N . ILE A 1 87 ? 1.292 7.555 -2.029 1.00 98.62 87 ILE A N 1
ATOM 604 C CA . ILE A 1 87 ? 1.454 7.600 -0.583 1.00 98.62 87 ILE A CA 1
ATOM 605 C C . ILE A 1 87 ? 0.061 7.526 0.030 1.00 98.62 87 ILE A C 1
ATOM 607 O O . ILE A 1 87 ? -0.758 8.410 -0.187 1.00 98.62 87 ILE A O 1
ATOM 611 N N . PHE A 1 88 ? -0.201 6.488 0.815 1.00 98.75 88 PHE A N 1
ATOM 612 C CA . PHE A 1 88 ? -1.339 6.416 1.723 1.00 98.75 88 PHE A CA 1
ATOM 613 C C . PHE A 1 88 ? -0.835 6.395 3.159 1.00 98.75 88 PHE A C 1
ATOM 615 O O . PHE A 1 88 ? -0.021 5.541 3.527 1.00 98.75 88 PHE A O 1
ATOM 622 N N . LYS A 1 89 ? -1.325 7.333 3.970 1.00 98.62 89 LYS A N 1
ATOM 623 C CA . LYS A 1 89 ? -0.933 7.508 5.363 1.00 98.62 89 LYS A CA 1
ATOM 624 C C . LYS A 1 89 ? -2.153 7.612 6.273 1.00 98.62 89 LYS A C 1
ATOM 626 O O . LYS A 1 89 ? -2.765 8.667 6.414 1.00 98.62 89 LYS A O 1
ATOM 631 N N . ASP A 1 90 ? -2.438 6.523 6.965 1.00 98.56 90 ASP A N 1
ATOM 632 C CA . ASP A 1 90 ? -3.426 6.462 8.029 1.00 98.56 90 ASP A CA 1
ATOM 633 C C . ASP A 1 90 ? -2.744 6.318 9.395 1.00 98.56 90 ASP A C 1
ATOM 635 O O . ASP A 1 90 ? -2.218 5.265 9.745 1.00 98.56 90 ASP A O 1
ATOM 639 N N . GLU A 1 91 ? -2.757 7.390 10.183 1.00 97.69 91 GLU A N 1
ATOM 640 C CA . GLU A 1 91 ? -2.277 7.389 11.574 1.00 97.69 91 GLU A CA 1
ATOM 641 C C . GLU A 1 91 ? -3.432 7.369 12.583 1.00 97.69 91 GLU A C 1
ATOM 643 O O . GLU A 1 91 ? -3.204 7.375 13.794 1.00 97.69 91 GLU A O 1
ATOM 648 N N . ASN A 1 92 ? -4.673 7.306 12.099 1.00 97.69 92 ASN A N 1
ATOM 649 C CA . ASN A 1 92 ? -5.868 7.582 12.890 1.00 97.69 92 ASN A CA 1
ATOM 650 C C . ASN A 1 92 ? -6.649 6.329 13.280 1.00 97.69 92 ASN A C 1
ATOM 652 O O . ASN A 1 92 ? -7.803 6.442 13.689 1.00 97.69 92 ASN A O 1
ATOM 656 N N . GLN A 1 93 ? -6.011 5.156 13.205 1.00 97.56 93 GLN A N 1
ATOM 657 C CA . GLN A 1 93 ? -6.607 3.872 13.576 1.00 97.56 93 GLN A CA 1
ATOM 658 C C . GLN A 1 93 ? -7.938 3.624 12.848 1.00 97.56 93 GLN A C 1
ATOM 660 O O . GLN A 1 93 ? -8.910 3.157 13.442 1.00 97.56 93 GLN A O 1
ATOM 665 N N . SER A 1 94 ? -7.986 3.970 11.561 1.00 98.38 94 SER A N 1
ATOM 666 C CA . SER A 1 94 ? -9.220 3.924 10.782 1.00 98.38 94 SER A CA 1
ATOM 667 C C . SER A 1 94 ? -9.763 2.495 10.695 1.00 98.38 94 SER A C 1
ATOM 669 O O . SER A 1 94 ? -9.003 1.531 10.586 1.00 98.38 94 SER A O 1
ATOM 671 N N . LYS A 1 95 ? -11.089 2.336 10.734 1.00 98.31 95 LYS A N 1
ATOM 672 C CA . LYS A 1 95 ? -11.738 1.052 10.428 1.00 98.31 95 LYS A CA 1
ATOM 673 C C . LYS A 1 95 ? -11.895 0.961 8.913 1.00 98.31 95 LYS A C 1
ATOM 675 O O . LYS A 1 95 ? -12.656 1.744 8.366 1.00 98.31 95 LYS A O 1
ATOM 680 N N . ILE A 1 96 ? -11.189 0.049 8.250 1.00 98.69 96 ILE A N 1
ATOM 681 C CA . ILE A 1 96 ? -11.220 -0.116 6.789 1.00 98.69 96 ILE A CA 1
ATOM 682 C C . ILE A 1 96 ? -11.608 -1.562 6.477 1.00 98.69 96 ILE A C 1
ATOM 684 O O . ILE A 1 96 ? -10.798 -2.479 6.600 1.00 98.69 96 ILE A O 1
ATOM 688 N N . VAL A 1 97 ? -12.867 -1.778 6.112 1.00 98.62 97 VAL A N 1
ATOM 689 C CA . VAL A 1 97 ? -13.462 -3.097 5.881 1.00 98.62 97 VAL A CA 1
ATOM 690 C C . VAL A 1 97 ? -14.077 -3.120 4.492 1.00 98.62 97 VAL A C 1
ATOM 692 O O . VAL A 1 97 ? -15.030 -2.388 4.233 1.00 98.62 97 VAL A O 1
ATOM 695 N N . GLY A 1 98 ? -13.512 -3.951 3.616 1.00 98.44 98 GLY A N 1
ATOM 696 C CA . GLY A 1 98 ? -14.061 -4.231 2.290 1.00 98.44 98 GLY A CA 1
ATOM 697 C C . GLY A 1 98 ? -14.624 -5.645 2.200 1.00 98.44 98 GLY A C 1
ATOM 698 O O . GLY A 1 98 ? -14.256 -6.526 2.983 1.00 98.44 98 GLY A O 1
ATOM 699 N N . GLY A 1 99 ? -15.488 -5.876 1.215 1.00 98.38 99 GLY A N 1
ATOM 700 C CA . GLY A 1 99 ? -16.068 -7.185 0.932 1.00 98.38 99 GLY A CA 1
ATOM 701 C C . GLY A 1 99 ? -14.996 -8.218 0.592 1.00 98.38 99 GLY A C 1
ATOM 702 O O . GLY A 1 99 ? -14.942 -9.274 1.216 1.00 98.38 99 GLY A O 1
ATOM 703 N N . GLU A 1 100 ? -14.080 -7.885 -0.323 1.00 98.50 100 GLU A N 1
ATOM 704 C CA . GLU A 1 100 ? -12.970 -8.766 -0.718 1.00 98.50 100 GLU A CA 1
ATOM 705 C C . GLU A 1 100 ? -11.603 -8.211 -0.321 1.00 98.50 100 GLU A C 1
ATOM 707 O O . GLU A 1 100 ? -10.735 -8.972 0.114 1.00 98.50 100 GLU A O 1
ATOM 712 N N . ILE A 1 101 ? -11.401 -6.900 -0.451 1.00 98.88 101 ILE A N 1
ATOM 713 C CA . ILE A 1 101 ? -10.134 -6.233 -0.175 1.00 98.88 101 ILE A CA 1
ATOM 714 C C . ILE A 1 101 ? -10.352 -4.990 0.685 1.00 98.88 101 ILE A C 1
ATOM 716 O O . ILE A 1 101 ? -11.134 -4.113 0.330 1.00 98.88 101 ILE A O 1
ATOM 720 N N . GLY A 1 102 ? -9.627 -4.874 1.798 1.00 98.75 102 GLY A N 1
ATOM 721 C CA . GLY A 1 102 ? -9.651 -3.656 2.613 1.00 98.75 102 GLY A CA 1
ATOM 722 C C . GLY A 1 102 ? -9.012 -2.479 1.872 1.00 98.75 102 GLY A C 1
ATOM 723 O O . GLY A 1 102 ? -9.678 -1.510 1.522 1.00 98.75 102 GLY A O 1
ATOM 724 N N . ILE A 1 103 ? -7.715 -2.579 1.582 1.00 98.94 103 ILE A N 1
ATOM 725 C CA . ILE A 1 103 ? -6.956 -1.547 0.862 1.00 98.94 103 ILE A CA 1
ATOM 726 C C . ILE A 1 103 ? -6.349 -2.141 -0.405 1.00 98.94 103 ILE A C 1
ATOM 728 O O . ILE A 1 103 ? -5.640 -3.145 -0.350 1.00 98.94 103 ILE A O 1
ATOM 732 N N . THR A 1 104 ? -6.577 -1.481 -1.534 1.00 98.94 104 THR A N 1
ATOM 733 C CA . THR A 1 104 ? -5.947 -1.766 -2.825 1.00 98.94 104 THR A CA 1
ATOM 734 C C . THR A 1 104 ? -5.093 -0.576 -3.233 1.00 98.94 104 THR A C 1
ATOM 736 O O . THR A 1 104 ? -5.580 0.548 -3.286 1.00 98.94 104 THR A O 1
ATOM 739 N N . ALA A 1 105 ? -3.811 -0.808 -3.503 1.00 98.88 105 ALA A N 1
ATOM 740 C CA . ALA A 1 105 ? -2.886 0.207 -3.993 1.00 98.88 105 ALA A CA 1
ATOM 741 C C . ALA A 1 105 ? -2.216 -0.275 -5.280 1.00 98.88 105 ALA A C 1
ATOM 743 O O . ALA A 1 105 ? -1.617 -1.353 -5.311 1.00 98.88 105 ALA A O 1
ATOM 744 N N . ILE A 1 106 ? -2.300 0.530 -6.333 1.00 98.88 106 ILE A N 1
ATOM 745 C CA . ILE A 1 106 ? -1.819 0.193 -7.671 1.00 98.88 106 ILE A CA 1
ATOM 746 C C . ILE A 1 106 ? -0.958 1.346 -8.180 1.00 98.88 106 ILE A C 1
ATOM 748 O O . ILE A 1 106 ? -1.417 2.479 -8.282 1.00 98.88 106 ILE A O 1
ATOM 752 N N . ASN A 1 107 ? 0.293 1.042 -8.514 1.00 98.69 107 ASN A N 1
ATOM 753 C CA . ASN A 1 107 ? 1.168 1.910 -9.294 1.00 98.69 107 ASN A CA 1
ATOM 754 C C . ASN A 1 107 ? 1.311 1.322 -10.700 1.00 98.69 107 ASN A C 1
ATOM 756 O O . ASN A 1 107 ? 1.791 0.192 -10.855 1.00 98.69 107 ASN A O 1
ATOM 760 N N . ASP A 1 108 ? 0.973 2.110 -11.715 1.00 98.31 108 ASP A N 1
ATOM 761 C CA . ASP A 1 108 ? 1.229 1.771 -13.113 1.00 98.31 108 ASP A CA 1
ATOM 762 C C . ASP A 1 108 ? 2.709 1.946 -13.481 1.00 98.31 108 ASP A C 1
ATOM 764 O O . ASP A 1 108 ? 3.525 2.469 -12.721 1.00 98.31 108 ASP A O 1
ATOM 768 N N . ASN A 1 109 ? 3.067 1.536 -14.697 1.00 98.19 109 ASN A N 1
ATOM 769 C CA . ASN A 1 109 ? 4.447 1.535 -15.190 1.00 98.19 109 ASN A CA 1
ATOM 770 C C . ASN A 1 109 ? 5.125 2.916 -15.185 1.00 98.19 109 ASN A C 1
ATOM 772 O O . ASN A 1 109 ? 6.353 2.990 -15.173 1.00 98.19 109 ASN A O 1
ATOM 776 N N . SER A 1 110 ? 4.347 4.000 -15.238 1.00 98.19 110 SER A N 1
ATOM 777 C CA . SER A 1 110 ? 4.854 5.377 -15.211 1.00 98.19 110 SER A CA 1
ATOM 778 C C . SER A 1 110 ? 4.973 5.958 -13.797 1.00 98.19 110 SER A C 1
ATOM 780 O O . SER A 1 110 ? 5.526 7.048 -13.638 1.00 98.19 110 SER A O 1
ATOM 782 N N . ALA A 1 111 ? 4.491 5.249 -12.774 1.00 98.56 111 ALA A N 1
ATOM 783 C CA . ALA A 1 111 ? 4.657 5.630 -11.380 1.00 98.56 111 ALA A CA 1
ATOM 784 C C . ALA A 1 111 ? 6.067 5.304 -10.852 1.00 98.56 111 ALA A C 1
ATOM 786 O O . ALA A 1 111 ? 6.889 4.625 -11.484 1.00 98.56 111 ALA A O 1
ATOM 787 N N . THR A 1 112 ? 6.360 5.814 -9.662 1.00 98.44 112 THR A N 1
ATOM 788 C CA . THR A 1 112 ? 7.638 5.658 -8.974 1.00 98.44 112 THR A CA 1
ATOM 789 C C . THR A 1 112 ? 7.452 4.854 -7.695 1.00 98.44 112 THR A C 1
ATOM 791 O O . THR A 1 112 ? 7.412 3.621 -7.756 1.00 98.44 112 THR A O 1
ATOM 794 N N . ASN A 1 113 ? 7.374 5.502 -6.536 1.00 98.75 113 ASN A N 1
ATOM 795 C CA . ASN A 1 113 ? 7.348 4.823 -5.249 1.00 98.75 113 ASN A CA 1
ATOM 796 C C . ASN A 1 113 ? 5.916 4.512 -4.815 1.00 98.75 113 ASN A C 1
ATOM 798 O O . ASN 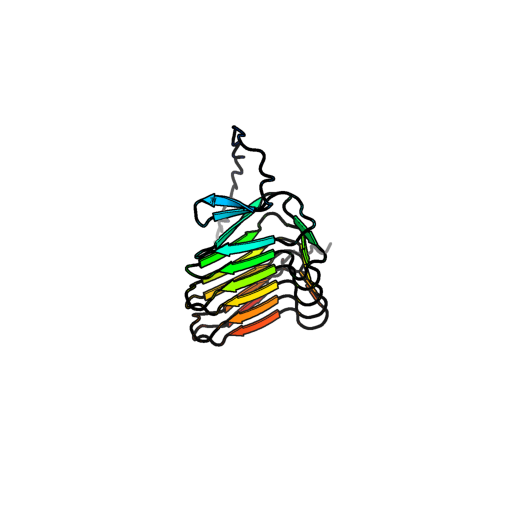A 1 113 ? 4.967 5.213 -5.171 1.00 98.75 113 ASN A O 1
ATOM 802 N N . MET A 1 114 ? 5.776 3.457 -4.018 1.00 98.88 114 MET A N 1
ATOM 803 C CA . MET A 1 114 ? 4.542 3.127 -3.317 1.00 98.88 114 MET A CA 1
ATOM 804 C C . MET A 1 114 ? 4.809 3.097 -1.815 1.00 98.88 114 MET A C 1
ATOM 806 O O . MET A 1 114 ? 5.686 2.370 -1.347 1.00 98.88 114 MET A O 1
ATOM 810 N N . MET A 1 115 ? 4.018 3.843 -1.054 1.00 98.88 115 MET A N 1
ATOM 811 C CA . MET A 1 115 ? 3.957 3.769 0.398 1.00 98.88 115 MET A CA 1
ATOM 812 C C . MET A 1 115 ? 2.511 3.549 0.836 1.00 98.88 115 MET A C 1
ATOM 814 O O . MET A 1 115 ? 1.651 4.380 0.568 1.00 98.88 115 MET A O 1
ATOM 818 N N . VAL A 1 116 ? 2.259 2.463 1.565 1.00 98.94 116 VAL A N 1
ATOM 819 C CA . VAL A 1 116 ? 0.989 2.235 2.270 1.00 98.94 116 VAL A CA 1
ATOM 820 C C . VAL A 1 116 ? 1.307 2.087 3.749 1.00 98.94 116 VAL A C 1
ATOM 822 O O . VAL A 1 116 ? 1.944 1.119 4.161 1.00 98.94 116 VAL A O 1
ATOM 825 N N . SER A 1 117 ? 0.893 3.064 4.549 1.00 98.75 117 SER A N 1
ATOM 826 C CA . SER A 1 117 ? 1.100 3.089 5.994 1.00 98.75 117 SER A CA 1
ATOM 827 C C . SER A 1 117 ? -0.238 3.220 6.703 1.00 98.75 117 SER A C 1
ATOM 829 O O . SER A 1 117 ? -0.924 4.217 6.503 1.00 98.75 117 SER A O 1
ATOM 831 N N . THR A 1 118 ? -0.602 2.262 7.553 1.00 98.62 118 THR A N 1
ATOM 832 C CA . THR A 1 118 ? -1.845 2.338 8.338 1.00 98.62 118 THR A CA 1
ATOM 833 C C . THR A 1 118 ? -1.678 1.815 9.763 1.00 98.62 118 THR A C 1
ATOM 835 O O . THR A 1 118 ? -1.098 0.752 10.002 1.00 98.62 118 THR A O 1
ATOM 838 N N . SER A 1 119 ? -2.204 2.572 10.724 1.00 97.56 119 SER A N 1
ATOM 839 C CA . SER A 1 119 ? -2.417 2.130 12.106 1.00 97.56 119 SER A CA 1
ATOM 840 C C . SER A 1 119 ? -3.816 1.551 12.344 1.00 97.56 119 SER A C 1
ATOM 842 O O . SER A 1 119 ? -4.138 1.175 13.470 1.00 97.56 119 SER A O 1
ATOM 844 N N . GLY A 1 120 ? -4.642 1.499 11.298 1.00 96.75 120 GLY A N 1
ATOM 845 C CA . GLY A 1 120 ? -6.036 1.086 11.308 1.00 96.75 120 GLY A CA 1
ATOM 846 C C . GLY A 1 120 ? -6.282 -0.413 11.363 1.00 96.75 120 GLY A C 1
ATOM 847 O O . GLY A 1 120 ? -5.394 -1.239 11.158 1.00 96.75 120 GLY A O 1
ATOM 848 N N . HIS A 1 121 ? -7.539 -0.744 11.648 1.00 98.00 121 HIS A N 1
ATOM 849 C CA . HIS A 1 121 ? -8.070 -2.094 11.530 1.00 98.00 121 HIS A CA 1
ATOM 850 C C . HIS A 1 121 ? -8.460 -2.337 10.077 1.00 98.00 121 HIS A C 1
ATOM 852 O O . HIS A 1 121 ? -9.406 -1.711 9.592 1.00 98.00 121 HIS A O 1
ATOM 858 N N . VAL A 1 122 ? -7.748 -3.235 9.397 1.00 98.81 122 VAL A N 1
ATOM 859 C CA . VAL A 1 122 ? -7.974 -3.512 7.976 1.00 98.81 122 VAL A CA 1
ATOM 860 C C . VAL A 1 122 ? -8.479 -4.933 7.786 1.00 98.81 122 VAL A C 1
ATOM 862 O O . VAL A 1 122 ? -7.788 -5.896 8.133 1.00 98.81 122 VAL A O 1
ATOM 865 N N . ASN A 1 123 ? -9.661 -5.055 7.181 1.00 98.56 123 ASN A N 1
ATOM 866 C CA . ASN A 1 123 ? -10.284 -6.331 6.857 1.00 98.56 123 ASN A CA 1
ATOM 867 C C . ASN A 1 123 ? -10.640 -6.418 5.372 1.00 98.56 123 ASN A C 1
ATOM 869 O O . ASN A 1 123 ? -11.156 -5.463 4.792 1.00 98.56 123 ASN A O 1
ATOM 873 N N . GLY A 1 124 ? -10.464 -7.601 4.792 1.00 98.19 124 GLY A N 1
ATOM 874 C CA . GLY A 1 124 ? -11.087 -7.952 3.516 1.00 98.19 124 GLY A CA 1
ATOM 875 C C . GLY A 1 124 ? -11.367 -9.446 3.418 1.00 98.19 124 GLY A C 1
ATOM 876 O O . GLY A 1 124 ? -10.675 -10.247 4.044 1.00 98.19 124 GLY A O 1
ATOM 877 N N . GLY A 1 125 ? -12.385 -9.842 2.655 1.00 98.12 125 GLY A N 1
ATOM 878 C CA . GLY A 1 125 ? -12.751 -11.252 2.483 1.00 98.12 125 GLY A CA 1
ATOM 879 C C . GLY A 1 125 ? -11.602 -12.114 1.959 1.00 98.12 125 GLY A C 1
ATOM 880 O O . GLY A 1 125 ? -11.316 -13.167 2.522 1.00 98.12 125 GLY A O 1
ATOM 881 N N . SER A 1 126 ? -10.871 -11.635 0.956 1.00 98.38 126 SER A N 1
ATOM 882 C CA . SER A 1 126 ? -9.706 -12.310 0.377 1.00 98.38 126 SER A CA 1
ATOM 883 C C . SER A 1 126 ? -8.388 -11.715 0.874 1.00 98.38 126 SER A C 1
ATOM 885 O O . SER A 1 126 ? -7.511 -12.454 1.329 1.00 98.38 126 SER A O 1
ATOM 887 N N . TYR A 1 127 ? -8.244 -10.389 0.824 1.00 98.75 127 TYR A N 1
ATOM 888 C CA . TYR A 1 127 ? -7.006 -9.694 1.176 1.00 98.75 127 TYR A CA 1
ATOM 889 C C . TYR A 1 127 ? -7.273 -8.532 2.124 1.00 98.75 127 TYR A C 1
ATOM 891 O O . TYR A 1 127 ? -8.195 -7.765 1.898 1.00 98.75 127 TYR A O 1
ATOM 899 N N . ALA A 1 128 ? -6.462 -8.320 3.158 1.00 98.69 128 ALA A N 1
ATOM 900 C CA . ALA A 1 128 ? -6.613 -7.081 3.927 1.00 98.69 128 ALA A CA 1
ATOM 901 C C . ALA A 1 128 ? -5.988 -5.909 3.158 1.00 98.69 128 ALA A C 1
ATOM 903 O O . ALA A 1 128 ? -6.629 -4.887 2.932 1.00 98.69 128 ALA A O 1
ATOM 904 N N . VAL A 1 129 ? -4.747 -6.095 2.702 1.00 98.88 129 VAL A N 1
ATOM 905 C CA . VAL A 1 129 ? -4.016 -5.133 1.874 1.00 98.88 129 VAL A CA 1
ATOM 906 C C . VAL A 1 129 ? -3.491 -5.841 0.631 1.00 98.88 129 VAL A C 1
ATOM 908 O O . VAL A 1 129 ? -2.741 -6.813 0.739 1.00 98.88 129 VAL A O 1
ATOM 911 N N . SER A 1 130 ? -3.849 -5.327 -0.541 1.00 98.88 130 SER A N 1
ATOM 912 C CA . SER A 1 130 ? -3.279 -5.713 -1.829 1.00 98.88 130 SER A CA 1
ATOM 913 C C . SER A 1 130 ? -2.517 -4.529 -2.418 1.00 98.88 130 SER A C 1
ATOM 915 O O . SER A 1 130 ? -3.077 -3.451 -2.601 1.00 98.88 130 SER A O 1
ATOM 917 N N . ALA A 1 131 ? -1.231 -4.712 -2.695 1.00 98.88 131 ALA A N 1
ATOM 918 C CA . ALA A 1 131 ? -0.354 -3.663 -3.195 1.00 98.88 131 ALA A CA 1
ATOM 919 C C . ALA A 1 131 ? 0.425 -4.162 -4.415 1.00 98.88 131 ALA A C 1
ATOM 921 O O . ALA A 1 131 ? 1.183 -5.129 -4.319 1.00 98.88 131 ALA A O 1
ATOM 922 N N . GLN A 1 132 ? 0.264 -3.496 -5.555 1.00 98.94 132 GLN A N 1
ATOM 923 C CA . GLN A 1 132 ? 0.971 -3.817 -6.791 1.00 98.94 132 GLN A CA 1
ATOM 924 C C . GLN A 1 132 ? 1.731 -2.598 -7.308 1.00 98.94 132 GLN A C 1
ATOM 926 O O . GLN A 1 132 ? 1.130 -1.612 -7.729 1.00 98.94 132 GLN A O 1
ATOM 931 N N . ASN A 1 133 ? 3.060 -2.681 -7.338 1.00 98.81 133 ASN A N 1
ATOM 932 C CA . ASN A 1 133 ? 3.905 -1.633 -7.893 1.00 98.81 133 ASN A CA 1
ATOM 933 C C . ASN A 1 133 ? 4.559 -2.080 -9.200 1.00 98.81 133 ASN A C 1
ATOM 935 O O . ASN A 1 133 ? 5.534 -2.830 -9.182 1.00 98.81 133 ASN A O 1
ATOM 939 N N . ASN A 1 134 ? 4.040 -1.602 -10.332 1.00 98.62 134 ASN A N 1
ATOM 940 C CA . ASN A 1 134 ? 4.657 -1.793 -11.649 1.00 98.62 134 ASN A CA 1
ATOM 941 C C . ASN A 1 134 ? 5.594 -0.634 -12.041 1.00 98.62 134 ASN A C 1
ATOM 943 O O . ASN A 1 134 ? 6.194 -0.674 -13.117 1.00 98.62 134 ASN A O 1
ATOM 947 N N . GLY A 1 135 ? 5.717 0.381 -11.182 1.00 98.50 135 GLY A N 1
ATOM 948 C CA . GLY A 1 135 ? 6.566 1.546 -11.382 1.00 98.50 135 GLY A CA 1
ATOM 949 C C . GLY A 1 135 ? 8.062 1.246 -11.264 1.00 98.50 135 GLY A C 1
ATOM 950 O O . GLY A 1 135 ? 8.512 0.098 -11.235 1.00 98.50 135 GLY A O 1
ATOM 951 N N . SER A 1 136 ? 8.855 2.311 -11.191 1.00 98.50 136 SER A N 1
ATOM 952 C CA . SER A 1 136 ? 10.328 2.227 -11.122 1.00 98.50 136 SER A CA 1
ATOM 953 C C . SER A 1 136 ? 10.914 2.421 -9.716 1.00 98.50 136 SER A C 1
ATOM 955 O O . SER A 1 136 ? 12.113 2.242 -9.502 1.00 98.50 136 SER A O 1
ATOM 957 N N . GLY A 1 137 ? 10.087 2.801 -8.739 1.00 98.50 137 GLY A N 1
ATOM 958 C CA . GLY A 1 137 ? 10.516 3.081 -7.370 1.00 98.50 137 GLY A CA 1
ATOM 959 C C . GLY A 1 137 ? 10.478 1.869 -6.442 1.00 98.50 137 GLY A C 1
ATOM 960 O O . GLY A 1 137 ? 10.333 0.719 -6.867 1.00 98.50 137 GLY A O 1
ATOM 961 N N . ALA A 1 138 ? 10.637 2.140 -5.150 1.00 98.56 138 ALA A N 1
ATOM 962 C CA . ALA A 1 138 ? 10.533 1.138 -4.096 1.00 98.56 138 ALA A CA 1
ATOM 963 C C . ALA A 1 138 ? 9.092 1.031 -3.575 1.00 98.56 138 ALA A C 1
ATOM 965 O O . ALA A 1 138 ? 8.289 1.955 -3.721 1.00 98.56 138 ALA A O 1
ATOM 966 N N . THR A 1 139 ? 8.789 -0.090 -2.921 1.00 98.94 139 THR A N 1
ATOM 967 C CA . THR A 1 139 ? 7.516 -0.314 -2.225 1.00 98.94 139 THR A CA 1
ATOM 968 C C . THR A 1 139 ? 7.755 -0.463 -0.734 1.00 98.94 139 THR A C 1
ATOM 970 O O . THR A 1 139 ? 8.572 -1.284 -0.309 1.00 98.94 139 THR A O 1
ATOM 973 N N . VAL A 1 140 ? 7.026 0.316 0.061 1.00 98.88 140 VAL A N 1
ATOM 974 C CA . VAL A 1 140 ? 7.078 0.303 1.523 1.00 98.88 140 VAL A CA 1
ATOM 975 C C . VAL A 1 140 ? 5.673 0.107 2.076 1.00 98.88 140 VAL A C 1
ATOM 977 O O . VAL A 1 140 ? 4.794 0.941 1.875 1.00 98.88 140 VAL A O 1
ATOM 980 N N . ILE A 1 141 ? 5.471 -0.983 2.810 1.00 98.88 141 ILE A N 1
ATOM 981 C CA . ILE A 1 141 ? 4.221 -1.264 3.514 1.00 98.88 141 ILE A CA 1
ATOM 982 C C . ILE A 1 141 ? 4.494 -1.240 5.012 1.00 98.88 141 ILE A C 1
ATOM 984 O O . ILE A 1 141 ? 5.326 -2.004 5.502 1.00 98.88 141 ILE A O 1
ATOM 988 N N . THR A 1 142 ? 3.778 -0.391 5.742 1.00 98.62 142 THR A N 1
ATOM 989 C CA . THR A 1 142 ? 3.834 -0.325 7.203 1.00 98.62 142 THR A CA 1
ATOM 990 C C . THR A 1 142 ? 2.440 -0.514 7.769 1.00 98.62 142 THR A C 1
ATOM 992 O O . THR A 1 142 ? 1.510 0.206 7.426 1.00 98.62 142 THR A O 1
ATOM 995 N N . THR A 1 143 ? 2.282 -1.488 8.652 1.00 97.88 143 THR A N 1
ATOM 996 C CA . THR A 1 143 ? 0.998 -1.757 9.307 1.00 97.88 143 THR A CA 1
ATOM 997 C C . THR A 1 143 ? 1.234 -1.961 10.798 1.00 97.88 143 THR A C 1
ATOM 999 O O . THR A 1 143 ? 2.172 -2.667 11.189 1.00 97.88 143 THR A O 1
ATOM 1002 N N . THR A 1 144 ? 0.424 -1.314 11.639 1.00 96.31 144 THR A N 1
ATOM 1003 C CA . THR A 1 144 ? 0.478 -1.519 13.101 1.00 96.31 144 THR A CA 1
ATOM 1004 C C . THR A 1 144 ? -0.862 -1.863 13.746 1.00 96.31 144 THR A C 1
ATOM 1006 O O . THR A 1 144 ? -0.869 -2.252 14.911 1.00 96.31 144 THR A O 1
ATOM 1009 N N . GLY A 1 145 ? -1.981 -1.680 13.042 1.00 94.56 145 GLY A N 1
ATOM 1010 C CA . GLY A 1 145 ? -3.302 -2.082 13.525 1.00 94.56 145 GLY A CA 1
ATOM 1011 C C . GLY A 1 145 ? -3.613 -3.548 13.224 1.00 94.56 145 GLY A C 1
ATOM 1012 O O . GLY A 1 145 ? -2.781 -4.294 12.725 1.00 94.56 145 GLY A O 1
ATOM 1013 N N . THR A 1 146 ? -4.807 -4.020 13.555 1.00 96.56 146 THR A N 1
ATOM 1014 C CA . THR A 1 146 ? -5.161 -5.430 13.332 1.00 96.56 146 THR A CA 1
ATOM 1015 C C . THR A 1 146 ? -5.453 -5.704 11.856 1.00 96.56 146 THR A C 1
ATOM 1017 O O . THR A 1 146 ? -6.133 -4.923 11.192 1.00 96.56 146 THR A O 1
ATOM 1020 N N . ILE A 1 147 ? -4.938 -6.826 11.346 1.00 98.38 147 ILE A N 1
ATOM 1021 C CA . ILE A 1 147 ? -5.065 -7.231 9.942 1.00 98.38 147 ILE A CA 1
ATOM 1022 C C . ILE A 1 147 ? -5.837 -8.546 9.865 1.00 98.38 147 ILE A C 1
ATOM 1024 O O . ILE A 1 147 ? -5.336 -9.574 10.328 1.00 98.38 147 ILE A O 1
ATOM 1028 N N . ASN A 1 148 ? -7.020 -8.542 9.244 1.00 98.19 148 ASN A N 1
ATOM 1029 C CA . ASN A 1 148 ? -7.801 -9.765 9.049 1.00 98.19 148 ASN A CA 1
ATOM 1030 C C . ASN A 1 148 ? -8.152 -10.015 7.591 1.00 98.19 148 ASN A C 1
ATOM 1032 O O . ASN A 1 148 ? -8.470 -9.101 6.835 1.00 98.19 148 ASN A O 1
ATOM 1036 N N . SER A 1 149 ? -8.128 -11.284 7.200 1.00 98.00 149 SER A N 1
ATOM 1037 C CA . SER A 1 149 ? -8.638 -11.688 5.894 1.00 98.00 149 SER A CA 1
ATOM 1038 C C . SER A 1 149 ? -8.979 -13.167 5.829 1.00 98.00 149 SER A C 1
ATOM 1040 O O . SER A 1 149 ? -8.474 -13.971 6.609 1.00 98.00 149 SER A O 1
ATOM 1042 N N . GLY A 1 150 ? -9.807 -13.561 4.867 1.00 96.94 150 GLY A N 1
ATOM 1043 C CA . GLY A 1 150 ? -10.094 -14.973 4.618 1.00 96.94 150 GLY A CA 1
ATOM 1044 C C . GLY A 1 150 ? -8.958 -15.723 3.916 1.00 96.94 150 GLY A C 1
ATOM 1045 O O . GLY A 1 150 ? -8.939 -16.950 3.975 1.00 96.94 150 GLY A O 1
ATOM 1046 N N . ASN A 1 151 ? -7.992 -15.037 3.290 1.00 97.50 151 ASN A N 1
ATOM 1047 C CA . ASN A 1 151 ? -6.877 -15.685 2.590 1.00 97.50 151 ASN A CA 1
ATOM 1048 C C . ASN A 1 151 ? -5.511 -15.098 2.980 1.00 97.50 151 ASN A C 1
ATOM 1050 O O . ASN A 1 151 ? -4.816 -15.706 3.796 1.00 97.50 151 ASN A O 1
ATOM 1054 N N . VAL A 1 152 ? -5.114 -13.942 2.436 1.00 98.06 152 VAL A N 1
ATOM 1055 C CA . VAL A 1 152 ? -3.782 -13.363 2.698 1.00 98.06 152 VAL A CA 1
ATOM 1056 C C . VAL A 1 152 ? -3.888 -11.989 3.348 1.00 98.06 152 VAL A C 1
ATOM 1058 O O . VAL A 1 152 ? -4.543 -11.104 2.813 1.00 98.06 152 VAL A O 1
ATOM 1061 N N . GLY A 1 153 ? -3.191 -11.774 4.466 1.00 98.06 153 GLY A N 1
ATOM 1062 C CA . GLY A 1 153 ? -3.192 -10.480 5.156 1.00 98.06 153 GLY A CA 1
ATOM 1063 C C . GLY A 1 153 ? -2.645 -9.364 4.268 1.00 98.06 153 GLY A C 1
ATOM 1064 O O . GLY A 1 153 ? -3.381 -8.470 3.855 1.00 98.06 153 GLY A O 1
ATOM 1065 N N . LEU A 1 154 ? -1.352 -9.438 3.953 1.00 98.69 154 LEU A N 1
ATOM 1066 C CA . LEU A 1 154 ? -0.671 -8.503 3.057 1.00 98.69 154 LEU A CA 1
ATOM 1067 C C . LEU A 1 154 ? -0.230 -9.235 1.788 1.00 98.69 154 LEU A C 1
ATOM 1069 O O . LEU A 1 154 ? 0.638 -10.103 1.855 1.00 98.69 154 LEU A O 1
ATOM 1073 N N . ASN A 1 155 ? -0.793 -8.878 0.640 1.00 98.81 155 ASN A N 1
ATOM 1074 C CA . ASN A 1 155 ? -0.367 -9.367 -0.667 1.00 98.81 155 ASN A CA 1
ATOM 1075 C C . ASN A 1 155 ? 0.345 -8.238 -1.421 1.00 98.81 155 ASN A C 1
ATOM 1077 O O . ASN A 1 155 ? -0.296 -7.279 -1.843 1.00 98.81 155 ASN A O 1
ATOM 1081 N N . VAL A 1 156 ? 1.668 -8.331 -1.568 1.00 98.88 156 VAL A N 1
ATOM 1082 C CA . VAL A 1 156 ? 2.498 -7.249 -2.115 1.00 98.88 156 VAL A CA 1
ATOM 1083 C C . VAL A 1 156 ? 3.340 -7.753 -3.276 1.00 98.88 156 VAL A C 1
ATOM 1085 O O . VAL A 1 156 ? 4.128 -8.688 -3.123 1.00 98.88 156 VAL A O 1
ATOM 1088 N N . VAL A 1 157 ? 3.190 -7.117 -4.435 1.00 98.81 157 VAL A N 1
ATOM 1089 C CA . VAL A 1 157 ? 3.852 -7.513 -5.678 1.00 98.81 157 VAL A CA 1
ATOM 1090 C C . VAL A 1 157 ? 4.588 -6.329 -6.291 1.00 98.81 157 VAL A C 1
ATOM 1092 O O . VAL A 1 157 ? 4.006 -5.294 -6.603 1.00 98.81 157 VAL A O 1
ATOM 1095 N N . ASN A 1 158 ? 5.878 -6.525 -6.519 1.00 98.62 158 ASN A N 1
ATOM 1096 C CA . ASN A 1 158 ? 6.765 -5.594 -7.194 1.00 98.62 158 ASN A CA 1
ATOM 1097 C C . ASN A 1 158 ? 7.084 -6.097 -8.606 1.00 98.62 158 ASN A C 1
ATOM 1099 O O . ASN A 1 158 ? 7.519 -7.241 -8.793 1.00 98.62 158 ASN A O 1
ATOM 1103 N N . GLY A 1 159 ? 6.897 -5.225 -9.595 1.00 98.62 159 GLY A N 1
ATOM 1104 C CA . GLY A 1 159 ? 7.277 -5.441 -10.986 1.00 98.62 159 GLY A CA 1
ATOM 1105 C C . GLY A 1 159 ? 8.794 -5.412 -11.194 1.00 98.62 159 GLY A C 1
ATOM 1106 O O . GLY A 1 159 ? 9.561 -5.009 -10.316 1.00 98.62 159 GLY A O 1
ATOM 1107 N N . SER A 1 160 ? 9.234 -5.825 -12.383 1.00 98.38 160 SER A N 1
ATOM 1108 C CA . SER A 1 160 ? 10.657 -6.025 -12.709 1.00 98.38 160 SER A CA 1
ATOM 1109 C C . SER A 1 160 ? 11.518 -4.761 -12.665 1.00 98.38 160 SER A C 1
ATOM 1111 O O . SER A 1 160 ? 12.736 -4.855 -12.565 1.00 98.38 160 SER A O 1
ATOM 1113 N N . ASN A 1 161 ? 10.897 -3.583 -12.753 1.00 98.00 161 ASN A N 1
ATOM 1114 C CA . ASN A 1 161 ? 11.594 -2.295 -12.785 1.00 98.00 161 ASN A CA 1
ATOM 1115 C C . ASN A 1 161 ? 11.735 -1.649 -11.397 1.00 98.00 161 ASN A C 1
ATOM 1117 O O . ASN A 1 161 ? 12.343 -0.589 -11.282 1.00 98.00 161 ASN A O 1
ATOM 1121 N N . THR A 1 162 ? 11.169 -2.262 -10.354 1.00 98.62 162 THR A N 1
ATOM 1122 C CA . THR A 1 162 ? 11.180 -1.713 -8.992 1.00 98.62 162 THR A CA 1
ATOM 1123 C C . THR A 1 162 ? 12.543 -1.870 -8.314 1.00 98.62 162 THR A C 1
ATOM 1125 O O . THR A 1 162 ? 13.355 -2.737 -8.655 1.00 98.62 162 THR A O 1
ATOM 1128 N N . THR A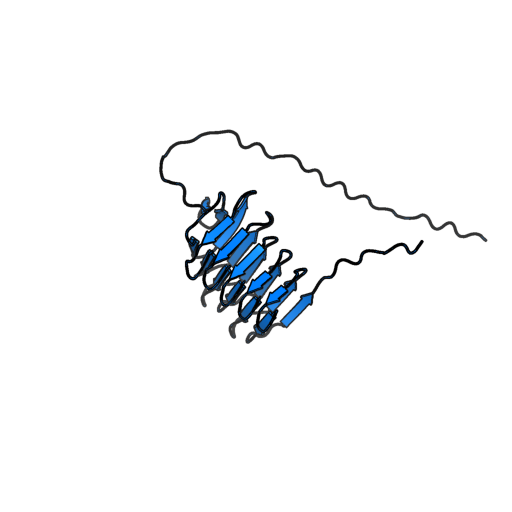 1 163 ? 12.795 -1.037 -7.304 1.00 98.38 163 THR A N 1
ATOM 1129 C CA . THR A 1 163 ? 14.110 -0.926 -6.642 1.00 98.38 163 THR A CA 1
ATOM 1130 C C . THR A 1 163 ? 14.159 -1.501 -5.227 1.00 98.38 163 THR A C 1
ATOM 1132 O O . THR A 1 163 ? 15.195 -1.413 -4.569 1.00 98.38 163 THR A O 1
ATOM 1135 N N . GLY A 1 164 ? 13.084 -2.141 -4.759 1.00 97.25 164 GLY A N 1
ATOM 1136 C CA . GLY A 1 164 ? 13.059 -2.859 -3.484 1.00 97.25 164 GLY A CA 1
ATOM 1137 C C . GLY A 1 164 ? 11.663 -2.991 -2.886 1.00 97.25 164 GLY A C 1
ATOM 1138 O O . GLY A 1 164 ? 10.746 -2.240 -3.228 1.00 97.25 164 GLY A O 1
ATOM 1139 N N . LEU A 1 165 ? 11.517 -3.951 -1.976 1.00 98.69 165 LEU A N 1
ATOM 1140 C CA . LEU A 1 165 ? 10.289 -4.204 -1.231 1.00 98.69 165 LEU A CA 1
ATOM 1141 C C . LEU A 1 165 ? 10.603 -4.243 0.263 1.00 98.69 165 LEU A C 1
ATOM 1143 O O . LEU A 1 165 ? 11.390 -5.072 0.710 1.00 98.69 165 LEU A O 1
ATOM 1147 N N . THR A 1 166 ? 9.976 -3.367 1.041 1.00 98.88 166 THR A N 1
ATOM 1148 C CA . THR A 1 166 ? 10.054 -3.378 2.505 1.00 98.88 166 THR A CA 1
ATOM 1149 C C . THR A 1 166 ? 8.661 -3.497 3.103 1.00 98.88 166 THR A C 1
ATOM 1151 O O . THR A 1 166 ? 7.782 -2.694 2.809 1.00 98.88 166 THR A O 1
ATOM 1154 N N . ILE A 1 167 ? 8.466 -4.478 3.978 1.00 98.75 167 ILE A N 1
ATOM 1155 C CA . ILE A 1 167 ? 7.232 -4.666 4.737 1.00 98.75 167 ILE A CA 1
ATOM 1156 C C . ILE A 1 167 ? 7.586 -4.642 6.221 1.00 98.75 167 ILE A C 1
ATOM 1158 O O . ILE A 1 167 ? 8.384 -5.451 6.690 1.00 98.75 167 ILE A O 1
ATOM 1162 N N . THR A 1 168 ? 6.989 -3.720 6.968 1.00 98.31 168 THR A N 1
ATOM 1163 C CA . THR A 1 168 ? 7.136 -3.617 8.420 1.00 98.31 168 THR A CA 1
ATOM 1164 C C . THR A 1 168 ? 5.777 -3.782 9.079 1.00 98.31 168 THR A C 1
ATOM 1166 O O . THR A 1 168 ? 4.827 -3.075 8.757 1.00 98.31 168 THR A O 1
ATOM 1169 N N . THR A 1 169 ? 5.674 -4.727 10.006 1.00 95.88 169 THR A N 1
ATOM 1170 C CA . THR A 1 169 ? 4.408 -5.05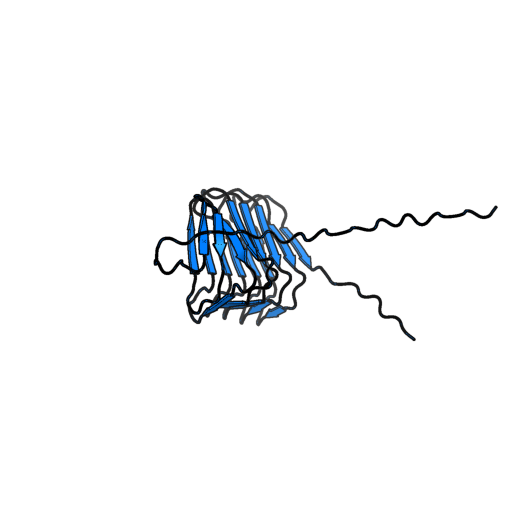9 10.668 1.00 95.88 169 THR A CA 1
ATOM 1171 C C . THR A 1 169 ? 4.584 -5.095 12.177 1.00 95.88 169 THR A C 1
ATOM 1173 O O . THR A 1 169 ? 5.607 -5.572 12.659 1.00 95.88 169 THR A O 1
ATOM 1176 N N . ASN A 1 170 ? 3.596 -4.619 12.926 1.00 92.38 170 ASN A N 1
ATOM 1177 C CA . ASN A 1 170 ? 3.462 -4.868 14.370 1.00 92.38 170 ASN A CA 1
ATOM 1178 C C . ASN A 1 170 ? 2.053 -5.395 14.704 1.00 92.38 170 ASN A C 1
ATOM 1180 O O . ASN A 1 170 ? 1.549 -5.216 15.806 1.00 92.38 170 ASN A O 1
ATOM 1184 N N . ASN A 1 171 ? 1.391 -5.988 13.710 1.00 85.75 171 ASN A N 1
ATOM 1185 C CA . ASN A 1 171 ? -0.019 -6.348 13.785 1.00 85.75 171 ASN A CA 1
ATOM 1186 C C . ASN A 1 171 ? -0.232 -7.690 14.476 1.00 85.75 171 ASN A C 1
ATOM 1188 O O . ASN A 1 171 ? 0.590 -8.613 14.377 1.00 85.75 171 ASN A O 1
ATOM 1192 N N . GLU A 1 172 ? -1.437 -7.845 15.008 1.00 90.06 172 GLU A N 1
ATOM 1193 C CA . GLU A 1 172 ? -2.075 -9.150 15.113 1.00 90.06 172 GLU A CA 1
ATOM 1194 C C . GLU A 1 172 ? -2.709 -9.507 13.762 1.00 90.06 172 GLU A C 1
ATOM 1196 O O . GLU A 1 172 ? -3.370 -8.676 13.132 1.00 90.06 172 GLU A O 1
ATOM 1201 N N . PHE A 1 173 ? -2.477 -10.741 13.310 1.00 94.12 173 PHE A N 1
ATOM 1202 C CA . PHE A 1 173 ? -3.005 -11.266 12.054 1.00 94.12 173 PHE A CA 1
ATOM 1203 C C . PHE A 1 173 ? -4.078 -12.319 12.336 1.00 94.12 173 PHE A C 1
ATOM 1205 O O . PHE A 1 173 ? -3.771 -13.362 12.914 1.00 94.12 173 PHE A O 1
ATOM 1212 N N . GLY A 1 174 ? -5.302 -12.076 11.871 1.00 95.06 174 GLY A N 1
ATOM 1213 C CA . GLY A 1 174 ? -6.371 -13.072 11.777 1.00 95.06 174 GLY A CA 1
ATOM 1214 C C . GLY A 1 174 ? -6.611 -13.441 10.316 1.00 95.06 174 GLY A C 1
ATOM 1215 O O . GLY A 1 174 ? -7.506 -12.897 9.674 1.00 95.06 174 GLY A O 1
ATOM 1216 N N . VAL A 1 175 ? -5.775 -14.322 9.762 1.00 95.25 175 VAL A N 1
ATOM 1217 C CA . VAL A 1 175 ? -5.784 -14.662 8.327 1.00 95.25 175 VAL A CA 1
ATOM 1218 C C . VAL A 1 175 ? -6.074 -16.140 8.086 1.00 95.25 175 VAL A C 1
ATOM 1220 O O . VAL A 1 175 ? -5.690 -16.984 8.895 1.00 95.25 175 VAL A O 1
ATOM 1223 N N . GLY A 1 176 ? -6.719 -16.465 6.964 1.00 92.81 176 GLY A N 1
ATOM 1224 C CA . GLY A 1 176 ? -7.051 -17.854 6.628 1.00 92.81 176 GLY A CA 1
ATOM 1225 C C . GLY A 1 176 ? -5.897 -18.686 6.059 1.00 92.81 176 GLY A C 1
ATOM 1226 O O . GLY A 1 176 ? -5.914 -19.908 6.206 1.00 92.81 176 GLY A O 1
ATOM 1227 N N . LYS A 1 177 ? -4.895 -18.059 5.424 1.00 95.06 177 LYS A N 1
ATOM 1228 C CA . LYS A 1 177 ? -3.776 -18.769 4.785 1.00 95.06 177 LYS A CA 1
ATOM 1229 C C . LYS A 1 177 ? -2.408 -18.177 5.125 1.00 95.06 177 LYS A C 1
ATOM 1231 O O . LYS A 1 177 ? -1.690 -18.756 5.934 1.00 95.06 177 LYS A O 1
ATOM 1236 N N . ASP A 1 178 ? -2.049 -17.042 4.527 1.00 95.69 178 ASP A N 1
ATOM 1237 C CA . ASP A 1 178 ? -0.711 -16.451 4.652 1.00 95.69 178 ASP A CA 1
ATOM 1238 C C . ASP A 1 178 ? -0.802 -15.059 5.293 1.00 95.69 178 ASP A C 1
ATOM 1240 O O . ASP A 1 178 ? -1.591 -14.216 4.876 1.00 95.69 178 ASP A O 1
ATOM 1244 N N . ALA A 1 179 ? 0.014 -14.764 6.308 1.00 96.38 179 ALA A N 1
ATOM 1245 C CA . ALA A 1 179 ? 0.031 -13.413 6.889 1.00 96.38 179 ALA A CA 1
ATOM 1246 C C . ALA A 1 179 ? 0.567 -12.385 5.884 1.00 96.38 179 ALA A C 1
ATOM 1248 O O . ALA A 1 179 ? 0.026 -11.288 5.748 1.00 96.38 179 ALA A O 1
ATOM 1249 N N . ILE A 1 180 ? 1.631 -12.761 5.172 1.00 98.25 180 ILE A N 1
ATOM 1250 C CA . ILE A 1 180 ? 2.320 -11.917 4.202 1.00 98.25 180 ILE A CA 1
ATOM 1251 C C . ILE A 1 180 ? 2.706 -12.783 3.003 1.00 98.25 180 ILE A C 1
ATOM 1253 O O . ILE A 1 180 ? 3.466 -13.740 3.149 1.00 98.25 180 ILE A O 1
ATOM 1257 N N . ASN A 1 181 ? 2.227 -12.406 1.822 1.00 98.31 181 ASN A N 1
ATOM 1258 C CA . ASN A 1 181 ? 2.729 -12.860 0.534 1.00 98.31 181 ASN A CA 1
ATOM 1259 C C . ASN A 1 181 ? 3.465 -11.692 -0.134 1.00 98.31 181 ASN A C 1
ATOM 1261 O O . ASN A 1 181 ? 2.857 -10.668 -0.444 1.00 98.31 181 ASN A O 1
ATOM 1265 N N . ALA A 1 182 ? 4.772 -11.834 -0.334 1.00 98.12 182 ALA A N 1
ATOM 1266 C CA . ALA A 1 182 ? 5.634 -10.781 -0.856 1.00 98.12 182 ALA A CA 1
ATOM 1267 C C . ALA A 1 182 ? 6.420 -11.295 -2.064 1.00 98.12 182 ALA A C 1
ATOM 1269 O O . ALA A 1 182 ? 7.313 -12.132 -1.922 1.00 98.12 182 ALA A O 1
ATOM 1270 N N . ALA A 1 183 ? 6.115 -10.766 -3.247 1.00 98.31 183 ALA A N 1
ATOM 1271 C CA . ALA A 1 183 ? 6.820 -11.074 -4.483 1.00 98.31 183 ALA A CA 1
ATOM 1272 C C . ALA A 1 183 ? 7.570 -9.831 -4.970 1.00 98.31 183 ALA A C 1
ATOM 1274 O O . ALA A 1 183 ? 6.963 -8.807 -5.272 1.00 98.31 183 ALA A O 1
ATOM 1275 N N . ASN A 1 184 ? 8.894 -9.920 -5.069 1.00 97.88 184 ASN A N 1
ATOM 1276 C CA . ASN A 1 184 ? 9.733 -8.837 -5.567 1.00 97.88 184 ASN A CA 1
ATOM 1277 C C . ASN A 1 184 ? 10.498 -9.295 -6.803 1.00 97.88 184 ASN A C 1
ATOM 1279 O O . ASN A 1 184 ? 11.483 -10.019 -6.688 1.00 97.88 184 ASN A O 1
ATOM 1283 N N . ASN A 1 185 ? 10.023 -8.873 -7.974 1.00 98.25 185 ASN A N 1
ATOM 1284 C CA . ASN A 1 185 ? 10.673 -9.174 -9.249 1.00 98.25 185 ASN A CA 1
ATOM 1285 C C . ASN A 1 185 ? 11.700 -8.102 -9.650 1.00 98.25 185 ASN A C 1
ATOM 1287 O O . ASN A 1 185 ? 12.336 -8.237 -10.694 1.00 98.25 185 ASN A O 1
ATOM 1291 N N . GLY A 1 186 ? 11.821 -7.028 -8.862 1.00 97.69 186 GLY A N 1
ATOM 1292 C CA . GLY A 1 186 ? 12.769 -5.944 -9.084 1.00 97.69 186 GLY A CA 1
ATOM 1293 C C . GLY A 1 186 ? 14.198 -6.300 -8.680 1.00 97.69 186 GLY A C 1
ATOM 1294 O O . GLY A 1 186 ? 14.490 -7.398 -8.207 1.00 97.69 186 GLY A O 1
ATOM 1295 N N . SER A 1 187 ? 15.113 -5.345 -8.842 1.00 96.44 187 SER A N 1
ATOM 1296 C CA . SER A 1 187 ? 16.543 -5.557 -8.571 1.00 96.44 187 SER A CA 1
ATOM 1297 C C . SER A 1 187 ? 16.947 -5.337 -7.108 1.00 96.44 187 SER A C 1
ATOM 1299 O O . SER A 1 187 ? 18.081 -5.629 -6.731 1.00 96.44 187 SER A O 1
ATOM 1301 N N . GLY A 1 188 ? 16.061 -4.758 -6.296 1.00 96.50 188 GLY A N 1
ATOM 1302 C CA . GLY A 1 188 ? 16.329 -4.434 -4.896 1.00 96.50 188 GLY A CA 1
ATOM 1303 C C . GLY A 1 188 ? 16.069 -5.572 -3.920 1.00 96.50 188 GLY A C 1
ATOM 1304 O O . GLY A 1 188 ? 15.449 -6.576 -4.256 1.00 96.50 188 GLY A O 1
ATOM 1305 N N . ALA A 1 189 ? 16.492 -5.381 -2.672 1.00 96.94 189 ALA A N 1
ATOM 1306 C CA . ALA A 1 189 ? 16.235 -6.339 -1.604 1.00 96.94 189 ALA A CA 1
ATOM 1307 C C . ALA A 1 189 ? 14.740 -6.440 -1.256 1.00 96.94 189 ALA A C 1
ATOM 1309 O O . ALA A 1 189 ? 13.990 -5.465 -1.353 1.00 96.94 189 ALA A O 1
ATOM 1310 N N . THR A 1 190 ? 14.349 -7.620 -0.778 1.00 98.12 190 THR A N 1
ATOM 1311 C CA . THR A 1 190 ? 13.089 -7.839 -0.063 1.00 98.12 190 THR A CA 1
ATOM 1312 C C . THR A 1 190 ? 13.385 -7.899 1.428 1.00 98.12 190 THR A C 1
ATOM 1314 O O . THR A 1 190 ? 14.144 -8.761 1.870 1.00 98.12 190 THR A O 1
ATOM 1317 N N . VAL A 1 191 ? 12.789 -7.000 2.206 1.00 98.31 191 VAL A N 1
ATOM 1318 C CA . VAL A 1 191 ? 12.949 -6.929 3.662 1.00 98.31 191 VAL A CA 1
ATOM 1319 C C . VAL A 1 191 ? 11.577 -7.033 4.310 1.00 98.31 191 VAL A C 1
ATOM 1321 O O . VAL A 1 191 ? 10.696 -6.223 4.041 1.00 98.31 191 VAL A O 1
ATOM 1324 N N . ILE A 1 192 ? 11.395 -8.022 5.182 1.00 97.69 192 ILE A N 1
ATOM 1325 C CA . ILE A 1 192 ? 10.172 -8.182 5.971 1.00 97.69 192 ILE A CA 1
ATOM 1326 C C . ILE A 1 192 ? 10.563 -8.169 7.442 1.00 97.69 192 ILE A C 1
ATOM 1328 O O . ILE A 1 192 ? 11.325 -9.022 7.896 1.00 97.69 192 ILE A O 1
ATOM 1332 N N . THR A 1 193 ? 10.021 -7.209 8.181 1.00 96.81 193 THR A N 1
ATOM 1333 C CA . THR A 1 193 ? 10.271 -7.038 9.609 1.00 96.81 193 THR A CA 1
ATOM 1334 C C . THR A 1 193 ? 8.953 -7.129 10.359 1.00 96.81 193 THR A C 1
ATOM 1336 O O . THR A 1 193 ? 8.030 -6.351 10.116 1.00 96.81 193 THR A O 1
ATOM 1339 N N . LYS A 1 194 ? 8.873 -8.051 11.316 1.00 91.69 194 LYS A N 1
ATOM 1340 C CA . LYS A 1 194 ? 7.831 -8.033 12.341 1.00 91.69 194 LYS A CA 1
ATOM 1341 C C . LYS A 1 194 ? 8.417 -7.422 13.607 1.00 91.69 194 LYS A C 1
ATOM 1343 O O . LYS A 1 194 ? 9.329 -7.991 14.202 1.00 91.69 194 LYS A O 1
ATOM 1348 N N . GLN A 1 195 ? 7.919 -6.258 13.992 1.00 86.94 195 GLN A N 1
ATOM 1349 C CA . GLN A 1 195 ? 8.192 -5.674 15.294 1.00 86.94 195 GLN A CA 1
ATOM 1350 C C . GLN A 1 195 ? 7.330 -6.390 16.337 1.00 86.94 195 GLN A C 1
ATOM 1352 O O . GLN A 1 195 ? 6.229 -6.849 16.040 1.00 86.94 195 GLN A O 1
ATOM 1357 N N . ALA A 1 196 ? 7.863 -6.529 17.543 1.00 70.62 196 ALA A N 1
ATOM 1358 C CA . ALA A 1 196 ? 7.126 -7.003 18.702 1.00 70.62 196 ALA A CA 1
ATOM 1359 C C . ALA A 1 196 ? 7.352 -6.005 19.835 1.00 70.62 196 ALA A C 1
ATOM 1361 O O . ALA A 1 196 ? 8.476 -5.532 20.032 1.00 70.62 196 ALA A O 1
ATOM 1362 N N . LEU A 1 197 ? 6.297 -5.688 20.584 1.00 65.44 197 LEU A N 1
ATOM 1363 C CA . LEU A 1 197 ? 6.431 -4.903 21.802 1.00 65.44 197 LEU A CA 1
ATOM 1364 C C . LEU A 1 197 ? 7.066 -5.784 22.889 1.00 65.44 197 LEU A C 1
ATOM 1366 O O . LEU A 1 197 ? 6.464 -6.753 23.340 1.00 65.44 197 LEU A O 1
ATOM 1370 N N . LEU A 1 198 ? 8.291 -5.456 23.304 1.00 57.50 198 LEU A N 1
ATOM 1371 C CA . LEU A 1 198 ? 8.947 -6.091 24.448 1.00 57.50 198 LEU A CA 1
ATOM 1372 C C . LEU A 1 198 ? 8.467 -5.408 25.733 1.00 57.50 198 LEU A C 1
ATOM 1374 O O . LEU A 1 198 ? 8.970 -4.344 26.096 1.00 57.50 198 LEU A O 1
ATOM 1378 N N . THR A 1 199 ? 7.502 -6.005 26.428 1.00 69.75 199 THR A N 1
ATOM 1379 C CA . THR A 1 199 ? 7.148 -5.606 27.795 1.00 69.75 199 THR A CA 1
ATOM 1380 C C . THR A 1 199 ? 7.945 -6.442 28.789 1.00 69.75 199 THR A C 1
ATOM 1382 O O . THR A 1 199 ? 7.936 -7.668 28.722 1.00 69.75 199 THR A O 1
ATOM 1385 N N . ALA A 1 200 ? 8.657 -5.792 29.711 1.00 64.50 200 ALA A N 1
ATOM 1386 C CA . ALA A 1 200 ? 9.255 -6.493 30.839 1.00 64.50 200 ALA A CA 1
ATOM 1387 C C . ALA A 1 200 ? 8.135 -6.884 31.813 1.00 64.50 200 ALA A C 1
ATOM 1389 O O . ALA A 1 200 ? 7.523 -6.009 32.423 1.00 64.50 200 ALA A O 1
ATOM 1390 N N . GLU A 1 201 ? 7.858 -8.178 31.949 1.00 61.50 201 GLU A N 1
ATOM 1391 C CA . GLU A 1 201 ? 7.016 -8.681 33.034 1.00 61.50 201 GLU A CA 1
ATOM 1392 C C . GLU A 1 201 ? 7.859 -8.728 34.311 1.00 61.50 201 GLU A C 1
ATOM 1394 O O . GLU A 1 201 ? 8.903 -9.385 34.364 1.00 61.50 201 GLU A O 1
ATOM 1399 N N . THR A 1 202 ? 7.448 -7.981 35.335 1.00 66.75 202 THR A N 1
ATOM 1400 C CA . THR A 1 202 ? 8.009 -8.117 36.679 1.00 66.75 202 THR A CA 1
ATOM 1401 C C . THR A 1 202 ? 7.402 -9.359 37.317 1.00 66.75 202 THR A C 1
ATOM 1403 O O . THR A 1 202 ? 6.190 -9.430 37.497 1.00 66.75 202 THR A O 1
ATOM 1406 N N . TRP A 1 203 ? 8.245 -10.339 37.628 1.00 52.44 203 TRP A N 1
ATOM 1407 C CA . TRP A 1 203 ? 7.873 -11.496 38.435 1.00 52.44 203 TRP A CA 1
ATOM 1408 C C . TRP A 1 203 ? 8.003 -11.076 39.904 1.00 52.44 203 TRP A C 1
ATOM 1410 O O . TRP A 1 203 ? 9.113 -10.733 40.321 1.00 52.44 203 TRP A O 1
ATOM 1420 N N . ASP A 1 204 ? 6.884 -11.042 40.633 1.00 64.56 204 ASP A N 1
ATOM 1421 C CA . ASP A 1 204 ? 6.852 -10.838 42.093 1.00 64.56 204 ASP A CA 1
ATOM 1422 C C . ASP A 1 204 ? 7.338 -12.088 42.849 1.00 64.56 204 ASP A C 1
ATOM 1424 O O . ASP A 1 204 ? 6.954 -13.217 42.455 1.00 64.56 204 ASP A O 1
#

Foldseek 3Di:
DDDDDDDDDDDDDDDDDDDDDDDDDDDPDVQPQWHDPDQAETEGEAEEADAAEAEECHHHYEYDAHGEYAYAALENYAYHHAAEEYAYYAPRQYHFEYNAERYHAYYDQRYAEYEAAHAHEFEGAAESYEEEHNYQEEYEYHYEEEFEYAAERYHYEYHANYAEYEYEYQYHYHYNYYPYDYYHNYPHYYYYYHDYDDDDDDDD

Radius of gyration: 19.68 Å; chains: 1; bounding box: 62×48×58 Å